Protein AF-G7HZ82-F1 (afdb_monomer)

Sequence (208 aa):
MHLGTSNEKFARPALSLSKLYIADYVLDEGNNEEKYEALRMISTSDDDVAEDLFAEYPDSIDEVADKYGLYATESGNYWGNSLTSTYDVVKFVAALKDEDSTHPILVAMSQPDEIAADGYEQDFGTAVMSNVIGTKWGWSNNRQVHSSVSFGENFIVAASVNGSARDLTRLVRNQVSGTKLKEATTWFLDSREAAETSSVPRETVIAE

Solvent-accessible surface area (backbone atoms only — not comparable to full-atom values): 11153 Å² total; per-residue (Å²): 140,87,87,78,61,99,64,29,67,48,63,38,75,26,19,56,47,39,51,59,32,41,27,55,37,30,62,72,74,45,54,76,65,52,32,51,50,34,40,48,29,52,17,30,57,32,62,67,60,47,49,55,52,36,71,77,39,69,57,23,39,40,55,42,17,59,76,68,66,23,89,36,36,39,61,45,103,42,67,60,65,9,33,22,15,48,45,37,56,38,52,49,58,48,50,46,45,72,75,34,82,75,32,66,67,57,51,22,21,46,55,50,41,67,49,25,70,88,69,47,75,64,72,52,26,47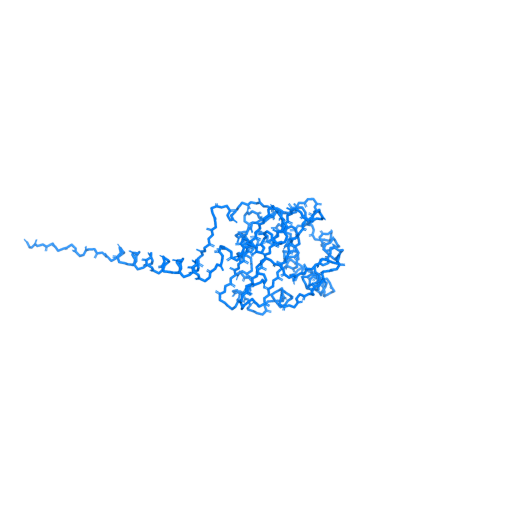,61,69,46,85,72,56,56,24,38,47,56,18,56,42,96,86,50,49,34,24,36,22,39,24,33,33,98,89,48,70,46,49,52,75,36,88,29,40,57,67,51,32,30,50,48,37,60,67,67,69,24,74,67,50,51,48,53,51,48,52,51,53,52,55,54,48,52,53,51,56,63,69,67,55,78,78,79,77,81,78,77,133

Organism: NCBI:txid1110505

Foldseek 3Di:
DDDDDPCQLPKDFCALVLLLQLQVQCCVPNDPVLNVLSLLCQQQVDPVNQQVSCVVVVCSFVVSCVVQVQPNFDGDPGSRRTIHGQVSSLSSVVVQCVVPVVRSNLVSQQRHDCAHPVRHGPCAAPNVDPQWRGKGKGADPVQQKIKMWTDGPPDIGIDIDRHHSVVNRVCCCVCVPPVNVVVVVVVVVVVVVVVVVVPPDDPPPPDD

Structure (mmCIF, N/CA/C/O backbone):
data_AF-G7HZ82-F1
#
_entry.id   AF-G7HZ82-F1
#
loop_
_atom_site.group_PDB
_atom_site.id
_atom_site.type_symbol
_atom_site.label_atom_id
_atom_site.label_alt_id
_atom_site.label_comp_id
_atom_site.label_asym_id
_atom_site.label_entity_id
_atom_site.label_seq_id
_atom_site.pdbx_PDB_ins_code
_atom_site.Cartn_x
_atom_site.Cartn_y
_atom_site.Cartn_z
_atom_site.occupancy
_atom_site.B_iso_or_equiv
_atom_site.auth_seq_id
_atom_site.auth_comp_id
_atom_site.auth_asym_id
_atom_site.auth_atom_id
_atom_site.pdbx_PDB_model_num
ATOM 1 N N . MET A 1 1 ? -16.056 -7.946 9.986 1.00 78.19 1 MET A N 1
ATOM 2 C CA . MET A 1 1 ? -16.514 -6.569 10.278 1.00 78.19 1 MET A CA 1
ATOM 3 C C . MET A 1 1 ? -15.674 -5.628 9.436 1.00 78.19 1 MET A C 1
ATOM 5 O O . MET A 1 1 ? -14.479 -5.860 9.341 1.00 78.19 1 MET A O 1
ATOM 9 N N . HIS A 1 2 ? -16.276 -4.609 8.833 1.00 87.25 2 HIS A N 1
ATOM 10 C CA . HIS A 1 2 ? -15.572 -3.559 8.093 1.00 87.25 2 HIS A CA 1
ATOM 11 C C . HIS A 1 2 ? -15.925 -2.216 8.736 1.00 87.25 2 HIS A C 1
ATOM 13 O O . HIS A 1 2 ? -17.089 -1.974 9.050 1.00 87.25 2 HIS A O 1
ATOM 19 N N . LEU A 1 3 ? -14.910 -1.392 8.993 1.00 87.25 3 LEU A N 1
ATOM 20 C CA . LEU A 1 3 ? -15.047 -0.042 9.524 1.00 87.25 3 LEU A CA 1
ATOM 21 C C . LEU A 1 3 ? -14.291 0.914 8.605 1.00 87.25 3 LEU A C 1
ATOM 23 O O . LEU A 1 3 ? -13.099 0.726 8.373 1.00 87.25 3 LEU A O 1
ATOM 27 N N . GLY A 1 4 ? -14.984 1.941 8.128 1.00 89.06 4 GLY A N 1
ATOM 28 C CA . GLY A 1 4 ? -14.467 2.881 7.147 1.00 89.06 4 GLY A CA 1
ATOM 29 C C . GLY A 1 4 ? -14.993 4.291 7.359 1.00 89.06 4 GLY A C 1
ATOM 30 O O . GLY A 1 4 ? -16.069 4.494 7.927 1.00 89.06 4 GLY A O 1
ATOM 31 N N . THR A 1 5 ? -14.237 5.284 6.900 1.00 90.25 5 THR A N 1
ATOM 32 C CA . THR A 1 5 ? -14.741 6.655 6.769 1.00 90.25 5 THR A CA 1
ATOM 33 C C . THR A 1 5 ? -15.591 6.782 5.505 1.00 90.25 5 THR A C 1
ATOM 35 O O . THR A 1 5 ? -15.465 5.997 4.571 1.00 90.25 5 THR A O 1
ATOM 38 N N . SER A 1 6 ? -16.426 7.820 5.418 1.00 91.19 6 SER A N 1
ATOM 39 C CA . SER A 1 6 ? -17.280 8.058 4.240 1.00 91.19 6 SER A CA 1
ATOM 40 C C . SER A 1 6 ? -16.512 8.219 2.921 1.00 91.19 6 SER A C 1
ATOM 42 O O . SER A 1 6 ? -17.084 8.047 1.850 1.00 91.19 6 SER A O 1
ATOM 44 N N . ASN A 1 7 ? -15.225 8.558 2.994 1.00 93.38 7 ASN A N 1
ATOM 45 C CA . ASN A 1 7 ? -14.338 8.773 1.855 1.00 93.38 7 ASN A CA 1
ATOM 46 C C . ASN A 1 7 ? -13.288 7.663 1.680 1.00 93.38 7 ASN A C 1
ATOM 48 O O . ASN A 1 7 ? -12.280 7.893 1.012 1.00 93.38 7 ASN A O 1
ATOM 52 N N . GLU A 1 8 ? -13.482 6.488 2.287 1.00 96.25 8 GLU A N 1
ATOM 53 C CA . GLU A 1 8 ? -12.520 5.378 2.222 1.00 96.25 8 GLU A CA 1
ATOM 54 C C . GLU A 1 8 ? -12.304 4.828 0.803 1.00 96.25 8 GLU A C 1
ATOM 56 O O . GLU A 1 8 ? -11.247 4.265 0.530 1.00 96.25 8 GLU A O 1
ATOM 61 N N . LYS A 1 9 ? -13.300 5.005 -0.079 1.00 98.06 9 LYS A N 1
ATOM 62 C CA . LYS A 1 9 ? -13.308 4.558 -1.483 1.00 98.06 9 LYS A CA 1
ATOM 63 C C . LYS A 1 9 ? -12.882 5.646 -2.468 1.00 98.06 9 LYS A C 1
ATOM 65 O O . LYS A 1 9 ? -12.963 5.448 -3.673 1.00 98.06 9 LYS A O 1
ATOM 70 N N . PHE A 1 10 ? -12.525 6.835 -1.986 1.00 97.88 10 PHE A N 1
ATOM 71 C CA . PHE A 1 10 ? -12.120 7.915 -2.882 1.00 97.88 10 PHE A CA 1
ATOM 72 C C . PHE A 1 10 ? -10.699 7.658 -3.369 1.00 97.88 10 PHE A C 1
ATOM 74 O O . PHE A 1 10 ? -9.814 7.420 -2.544 1.00 97.88 10 PHE A O 1
ATOM 81 N N . ALA A 1 11 ? -10.505 7.756 -4.684 1.00 97.69 11 ALA A N 1
ATOM 82 C CA . ALA A 1 11 ? -9.201 7.662 -5.322 1.00 97.69 11 ALA A CA 1
ATOM 83 C C . ALA A 1 11 ? -8.257 8.755 -4.800 1.00 97.69 11 ALA A C 1
ATOM 85 O O . ALA A 1 11 ? -8.639 9.919 -4.622 1.00 97.69 11 ALA A O 1
ATOM 86 N N . ARG A 1 12 ? -7.020 8.359 -4.516 1.00 96.25 12 ARG A N 1
ATOM 87 C CA . ARG A 1 12 ? -5.917 9.188 -4.021 1.00 96.25 12 ARG A CA 1
ATOM 88 C C . ARG A 1 12 ? -4.607 8.643 -4.588 1.00 96.25 12 ARG A C 1
ATOM 90 O O . ARG A 1 12 ? -4.581 7.475 -4.958 1.00 96.25 12 ARG A O 1
ATOM 97 N N . PRO A 1 13 ? -3.517 9.428 -4.600 1.00 96.75 13 PRO A N 1
ATOM 98 C CA . PRO A 1 13 ? -2.213 8.911 -5.003 1.00 96.75 13 PRO A CA 1
ATOM 99 C C . PRO A 1 13 ? -1.837 7.651 -4.212 1.00 96.75 13 PRO A C 1
ATOM 101 O O . PRO A 1 13 ? -1.841 7.676 -2.976 1.00 96.75 13 PRO A O 1
ATOM 104 N N . ALA A 1 14 ? -1.514 6.566 -4.917 1.00 97.44 14 ALA A N 1
ATOM 105 C CA . ALA A 1 14 ? -1.075 5.315 -4.307 1.00 97.44 14 ALA A CA 1
ATOM 106 C C . ALA A 1 14 ? 0.347 5.429 -3.746 1.00 97.44 14 ALA A C 1
ATOM 108 O O . ALA A 1 14 ? 0.634 4.862 -2.688 1.00 97.44 14 ALA A O 1
ATOM 109 N N . LEU A 1 15 ? 1.211 6.227 -4.390 1.00 96.75 15 LEU A N 1
ATOM 110 C CA . LEU A 1 15 ? 2.612 6.410 -3.989 1.00 96.75 15 LEU A CA 1
ATOM 111 C C . LEU A 1 15 ? 3.295 5.032 -3.887 1.00 96.75 15 LEU A C 1
ATOM 113 O O . LEU A 1 15 ? 2.951 4.119 -4.628 1.00 96.75 15 LEU A O 1
ATOM 117 N N . SER A 1 16 ? 4.200 4.821 -2.931 1.00 98.44 16 SER A N 1
ATOM 118 C CA . SER A 1 16 ? 4.842 3.513 -2.726 1.00 98.44 16 SER A CA 1
ATOM 119 C C . SER A 1 16 ? 3.907 2.376 -2.278 1.00 98.44 16 SER A C 1
ATOM 121 O O . SER A 1 16 ? 4.394 1.265 -2.080 1.00 98.44 16 SER A O 1
ATOM 123 N N . LEU A 1 17 ? 2.589 2.594 -2.138 1.00 98.75 17 LEU A N 1
ATOM 124 C CA . LEU A 1 17 ? 1.642 1.479 -2.013 1.00 98.75 17 LEU A CA 1
ATOM 125 C C . LEU A 1 17 ? 1.434 0.747 -3.344 1.00 98.75 17 LEU A C 1
ATOM 127 O O . LEU A 1 17 ? 1.163 -0.448 -3.312 1.00 98.75 17 LEU A O 1
ATOM 131 N N . SER A 1 18 ? 1.604 1.406 -4.498 1.00 98.75 18 SER A N 1
ATOM 132 C CA . SER A 1 18 ? 1.420 0.756 -5.807 1.00 98.75 18 SER A CA 1
ATOM 133 C C . SER A 1 18 ? 2.438 -0.346 -6.087 1.00 98.75 18 SER A C 1
ATOM 135 O O . SER A 1 18 ? 2.136 -1.288 -6.812 1.00 98.75 18 SER A O 1
ATOM 137 N N . LYS A 1 19 ? 3.599 -0.298 -5.422 1.00 98.88 19 LYS A N 1
ATOM 138 C CA . LYS A 1 19 ? 4.602 -1.372 -5.417 1.00 98.88 19 LYS A CA 1
ATOM 139 C C . LYS A 1 19 ? 4.012 -2.729 -5.017 1.00 98.88 19 LYS A C 1
ATOM 141 O O . LYS A 1 19 ? 4.485 -3.747 -5.501 1.00 98.88 19 LYS A O 1
ATOM 146 N N . LEU A 1 20 ? 2.976 -2.750 -4.170 1.00 98.94 20 LEU A N 1
ATOM 147 C CA . LEU A 1 20 ? 2.261 -3.981 -3.816 1.00 98.94 20 LEU A CA 1
ATOM 148 C C . LEU A 1 20 ? 1.561 -4.606 -5.028 1.00 98.94 20 LEU A C 1
ATOM 150 O O . LEU A 1 20 ? 1.597 -5.821 -5.184 1.00 98.94 20 LEU A O 1
ATOM 154 N N . TYR A 1 21 ? 0.958 -3.778 -5.882 1.00 98.88 21 TYR A N 1
ATOM 155 C CA . TYR A 1 21 ? 0.272 -4.233 -7.088 1.00 98.88 21 TYR A CA 1
ATOM 156 C C . TYR A 1 21 ? 1.278 -4.682 -8.149 1.00 98.88 21 TYR A C 1
ATOM 158 O O . TYR A 1 21 ? 1.147 -5.773 -8.686 1.00 98.88 21 TYR A O 1
ATOM 166 N N . ILE A 1 22 ? 2.348 -3.909 -8.362 1.00 98.94 22 ILE A N 1
ATOM 167 C CA . ILE A 1 22 ? 3.444 -4.309 -9.260 1.00 98.94 22 ILE A CA 1
ATOM 168 C C . ILE A 1 22 ? 4.015 -5.665 -8.827 1.00 98.94 22 ILE A C 1
ATOM 170 O O . ILE A 1 22 ? 4.191 -6.554 -9.654 1.00 98.94 22 ILE A O 1
ATOM 174 N N . ALA A 1 23 ? 4.265 -5.852 -7.527 1.00 98.94 23 ALA A N 1
ATOM 175 C CA . ALA A 1 23 ? 4.816 -7.102 -7.025 1.00 98.94 23 ALA A CA 1
ATOM 176 C C . ALA A 1 23 ? 3.877 -8.300 -7.228 1.00 98.94 23 ALA A C 1
ATOM 178 O O . ALA A 1 23 ? 4.367 -9.369 -7.571 1.00 98.94 23 ALA A O 1
ATOM 179 N N . ASP A 1 24 ? 2.562 -8.144 -7.048 1.00 98.88 24 ASP A N 1
ATOM 180 C CA . ASP A 1 24 ? 1.594 -9.228 -7.296 1.00 98.88 24 ASP A CA 1
ATOM 181 C C . ASP A 1 24 ? 1.621 -9.677 -8.754 1.00 98.88 24 ASP A C 1
ATOM 183 O O . ASP A 1 24 ? 1.781 -10.863 -9.025 1.00 98.88 24 ASP A O 1
ATOM 187 N N . TYR A 1 25 ? 1.591 -8.718 -9.680 1.00 98.88 25 TYR A N 1
ATOM 188 C CA . TYR A 1 25 ? 1.685 -9.007 -11.105 1.00 98.88 25 TYR A CA 1
ATOM 189 C C . TYR A 1 25 ? 2.995 -9.730 -11.458 1.00 98.88 25 TYR A C 1
ATOM 191 O O . TYR A 1 25 ? 2.994 -10.761 -12.127 1.00 98.88 25 TYR A O 1
ATOM 199 N N . VAL A 1 26 ? 4.132 -9.222 -10.973 1.00 98.88 26 VAL A N 1
ATOM 200 C CA . VAL A 1 26 ? 5.455 -9.803 -11.257 1.00 98.88 26 VAL A CA 1
ATOM 201 C C . VAL A 1 26 ? 5.607 -11.197 -10.639 1.00 98.88 26 VAL A C 1
ATOM 203 O O . VAL A 1 26 ? 6.290 -12.051 -11.206 1.00 98.88 26 VAL A O 1
ATOM 206 N N . LEU A 1 27 ? 4.962 -11.478 -9.503 1.00 98.81 27 LEU A N 1
ATOM 207 C CA . LEU A 1 27 ? 4.945 -12.825 -8.928 1.00 98.81 27 LEU A CA 1
ATOM 208 C C . LEU A 1 27 ? 4.243 -13.846 -9.825 1.00 98.81 27 LEU A C 1
ATOM 210 O O . LEU A 1 27 ? 4.660 -15.009 -9.818 1.00 98.81 27 LEU A O 1
ATOM 214 N N . ASP A 1 28 ? 3.264 -13.427 -10.619 1.00 98.19 28 ASP A N 1
ATOM 215 C CA . ASP A 1 28 ? 2.583 -14.287 -11.585 1.00 98.19 28 ASP A CA 1
ATOM 216 C C . ASP A 1 28 ? 3.385 -14.379 -12.895 1.00 98.19 28 ASP A C 1
ATOM 218 O O . ASP A 1 28 ? 3.777 -15.477 -13.308 1.00 98.19 28 ASP A O 1
ATOM 222 N N . GLU A 1 29 ? 3.743 -13.234 -13.479 1.00 98.50 29 GLU A N 1
ATOM 223 C CA . GLU A 1 29 ? 4.220 -13.134 -14.868 1.00 98.50 29 GLU A CA 1
ATOM 224 C C . GLU A 1 29 ? 5.746 -13.031 -15.022 1.00 98.50 29 GLU A C 1
ATOM 226 O O . GLU A 1 29 ? 6.301 -13.407 -16.056 1.00 98.50 29 GLU A O 1
ATOM 231 N N . GLY A 1 30 ? 6.441 -12.547 -13.992 1.00 98.31 30 GLY A N 1
ATOM 232 C CA . GLY A 1 30 ? 7.868 -12.244 -14.054 1.00 98.31 30 GLY A CA 1
ATOM 233 C C . GLY A 1 30 ? 8.780 -13.467 -14.100 1.00 98.31 30 GLY A C 1
ATOM 234 O O . GLY A 1 30 ? 8.396 -14.603 -13.802 1.00 98.31 30 GLY A O 1
ATOM 235 N N . ASN A 1 31 ? 10.050 -13.241 -14.420 1.00 98.56 31 ASN A N 1
ATOM 236 C CA . ASN A 1 31 ? 11.091 -14.254 -14.274 1.00 98.56 31 ASN A CA 1
ATOM 237 C C . ASN A 1 31 ? 11.589 -14.345 -12.810 1.00 98.56 31 ASN A C 1
ATOM 239 O O . ASN A 1 31 ? 11.235 -13.539 -11.955 1.00 98.56 31 ASN A O 1
ATOM 243 N N . ASN A 1 32 ? 12.413 -15.345 -12.478 1.00 98.38 32 ASN A N 1
ATOM 244 C CA . ASN A 1 32 ? 12.845 -15.563 -11.086 1.00 98.38 32 ASN A CA 1
ATOM 245 C C . ASN A 1 32 ? 13.634 -14.390 -10.472 1.00 98.38 32 ASN A C 1
ATOM 247 O O . ASN A 1 32 ? 13.576 -14.204 -9.258 1.00 98.38 32 ASN A O 1
ATOM 251 N N . GLU A 1 33 ? 14.392 -13.648 -11.279 1.00 98.50 33 GLU A N 1
ATOM 252 C CA . GLU A 1 33 ? 15.144 -12.473 -10.830 1.00 98.50 33 GLU A CA 1
ATOM 253 C C . GLU A 1 33 ? 14.183 -11.328 -10.508 1.00 98.50 33 GLU A C 1
ATOM 255 O O . GLU A 1 33 ? 14.179 -10.837 -9.382 1.00 98.50 33 GLU A O 1
ATOM 260 N N . GLU A 1 34 ? 13.264 -11.023 -11.422 1.00 98.81 34 GLU A N 1
ATOM 261 C CA . GLU A 1 34 ? 12.232 -9.995 -11.230 1.00 98.81 34 GLU A CA 1
ATOM 262 C C . GLU A 1 34 ? 11.335 -10.299 -10.026 1.00 98.81 34 GLU A C 1
ATOM 264 O O . GLU A 1 34 ? 11.026 -9.407 -9.243 1.00 98.81 34 GLU A O 1
ATOM 269 N N . LYS A 1 35 ? 10.963 -11.569 -9.806 1.00 98.88 35 LYS A N 1
ATOM 270 C CA . LYS A 1 35 ? 10.200 -11.977 -8.611 1.00 98.88 35 LYS A CA 1
ATOM 271 C C . LYS A 1 35 ? 10.959 -11.679 -7.323 1.00 98.88 35 LYS A C 1
ATOM 273 O O . LYS A 1 35 ? 10.367 -11.228 -6.343 1.00 98.88 35 LYS A O 1
ATOM 278 N N . TYR A 1 36 ? 12.267 -11.927 -7.305 1.00 98.56 36 TYR A N 1
ATOM 279 C CA . TYR A 1 36 ? 13.100 -11.594 -6.153 1.00 98.56 36 TYR A CA 1
ATOM 280 C C . TYR A 1 36 ? 13.193 -10.077 -5.950 1.00 98.56 36 TYR A C 1
ATOM 282 O O . TYR A 1 36 ? 13.074 -9.596 -4.822 1.00 98.56 36 TYR A O 1
ATOM 290 N N . GLU A 1 37 ? 13.362 -9.319 -7.030 1.00 98.75 37 GLU A N 1
ATOM 291 C CA . GLU A 1 37 ? 13.416 -7.859 -6.990 1.00 98.75 37 GLU A CA 1
ATOM 292 C C . GLU A 1 37 ? 12.097 -7.240 -6.534 1.00 98.75 37 GLU A C 1
ATOM 294 O O . GLU A 1 37 ? 12.109 -6.377 -5.658 1.00 98.75 37 GLU A O 1
ATOM 299 N N . ALA A 1 38 ? 10.966 -7.746 -7.022 1.00 98.81 38 ALA A N 1
ATOM 300 C CA . ALA A 1 38 ? 9.633 -7.333 -6.612 1.00 98.81 38 ALA A CA 1
ATOM 301 C C . ALA A 1 38 ? 9.416 -7.514 -5.105 1.00 98.81 38 ALA A C 1
ATOM 303 O O . ALA A 1 38 ? 8.919 -6.611 -4.432 1.00 98.81 38 ALA A O 1
ATOM 304 N N . LEU A 1 39 ? 9.837 -8.653 -4.544 1.00 98.75 39 LEU A N 1
ATOM 305 C CA . LEU A 1 39 ? 9.746 -8.897 -3.103 1.00 98.75 39 LEU A CA 1
ATOM 306 C C . LEU A 1 39 ? 10.703 -8.004 -2.306 1.00 98.75 39 LEU A C 1
ATOM 308 O O . LEU A 1 39 ? 10.295 -7.435 -1.293 1.00 98.75 39 LEU A O 1
ATOM 312 N N . ARG A 1 40 ? 11.945 -7.821 -2.774 1.00 98.56 40 ARG A N 1
ATOM 313 C CA . ARG A 1 40 ? 12.910 -6.900 -2.149 1.00 98.56 40 ARG A CA 1
ATOM 314 C C . ARG A 1 40 ? 12.364 -5.472 -2.121 1.00 98.56 40 ARG A C 1
ATOM 316 O O . ARG A 1 40 ? 12.427 -4.823 -1.081 1.00 98.56 40 ARG A O 1
ATOM 323 N N . MET A 1 41 ? 11.780 -5.019 -3.228 1.00 98.75 41 MET A N 1
ATOM 324 C CA . MET A 1 41 ? 11.180 -3.694 -3.393 1.00 98.75 41 MET A CA 1
ATOM 325 C C . MET A 1 41 ? 10.094 -3.406 -2.353 1.00 98.75 41 MET A C 1
ATOM 327 O O . MET A 1 41 ? 9.958 -2.263 -1.917 1.00 98.75 41 MET A O 1
ATOM 331 N N . ILE A 1 42 ? 9.321 -4.407 -1.921 1.00 98.75 42 ILE A N 1
ATOM 332 C CA . ILE A 1 42 ? 8.327 -4.211 -0.858 1.00 98.75 42 ILE A CA 1
ATOM 333 C C . ILE A 1 42 ? 9.003 -3.829 0.464 1.00 98.75 42 ILE A C 1
ATOM 335 O O . ILE A 1 42 ? 8.569 -2.863 1.097 1.00 98.75 42 ILE A O 1
ATOM 339 N N . SER A 1 43 ? 10.062 -4.546 0.850 1.00 97.94 43 SER A N 1
ATOM 340 C CA . SER A 1 43 ? 10.796 -4.332 2.104 1.00 97.94 43 SER A CA 1
ATOM 341 C C . SER A 1 43 ? 11.598 -3.030 2.107 1.00 97.94 43 SER A C 1
ATOM 343 O O . SER A 1 43 ? 11.512 -2.247 3.057 1.00 97.94 43 SER A O 1
ATOM 345 N N . THR A 1 44 ? 12.348 -2.776 1.034 1.00 98.44 44 THR A N 1
ATOM 346 C CA . THR A 1 44 ? 13.257 -1.622 0.914 1.00 98.44 44 THR A CA 1
ATOM 347 C C . THR A 1 44 ? 12.553 -0.359 0.417 1.00 98.44 44 THR A C 1
ATOM 349 O O . THR A 1 44 ? 13.115 0.733 0.469 1.00 98.44 44 THR A O 1
ATOM 352 N N . SER A 1 45 ? 11.318 -0.493 -0.081 1.00 98.38 45 SER A N 1
ATOM 353 C CA . SER A 1 45 ? 10.569 0.564 -0.761 1.00 98.38 45 SER A CA 1
ATOM 354 C C . SER A 1 45 ? 11.359 1.240 -1.892 1.00 98.38 45 SER A C 1
ATOM 356 O O . SER A 1 45 ? 11.252 2.450 -2.068 1.00 98.38 45 SER A O 1
ATOM 358 N N . ASP A 1 46 ? 12.123 0.455 -2.649 1.00 98.62 46 ASP A N 1
ATOM 359 C CA . ASP A 1 46 ? 13.035 0.921 -3.698 1.00 98.62 46 ASP A CA 1
ATOM 360 C C . ASP A 1 46 ? 12.292 1.457 -4.934 1.00 98.62 46 ASP A C 1
ATOM 362 O O . ASP A 1 46 ? 11.480 0.755 -5.539 1.00 98.62 46 ASP A O 1
ATOM 366 N N . ASP A 1 47 ? 12.537 2.723 -5.271 1.00 98.31 47 ASP A N 1
ATOM 367 C CA . ASP A 1 47 ? 11.900 3.419 -6.390 1.00 98.31 47 ASP A CA 1
ATOM 368 C C . ASP A 1 47 ? 12.520 3.055 -7.744 1.00 98.31 47 ASP A C 1
ATOM 370 O O . ASP A 1 47 ? 11.792 3.056 -8.736 1.00 98.31 47 ASP A O 1
ATOM 374 N N . ASP A 1 48 ? 13.812 2.710 -7.783 1.00 98.44 48 ASP A N 1
ATOM 375 C CA . ASP A 1 48 ? 14.504 2.336 -9.022 1.00 98.44 48 ASP A CA 1
ATOM 376 C C . ASP A 1 48 ? 13.998 0.966 -9.494 1.00 98.44 48 ASP A C 1
ATOM 378 O O . ASP A 1 48 ? 13.616 0.802 -10.649 1.00 98.44 48 ASP A O 1
ATOM 382 N N . VAL A 1 49 ? 13.854 0.010 -8.567 1.00 98.75 49 VAL A N 1
ATOM 383 C CA . VAL A 1 49 ? 13.253 -1.301 -8.878 1.00 98.75 49 VAL A CA 1
ATOM 384 C C . VAL A 1 49 ? 11.794 -1.158 -9.323 1.00 98.75 49 VAL A C 1
ATOM 386 O O . VAL A 1 49 ? 11.348 -1.858 -10.229 1.00 98.75 49 VAL A O 1
ATOM 389 N N . ALA A 1 50 ? 11.034 -0.251 -8.702 1.00 98.69 50 ALA A N 1
ATOM 390 C CA . ALA A 1 50 ? 9.656 0.005 -9.115 1.00 98.69 50 ALA A CA 1
ATOM 391 C C . ALA A 1 50 ? 9.575 0.609 -10.518 1.00 98.69 50 ALA A C 1
ATOM 393 O O . ALA A 1 50 ? 8.656 0.274 -11.260 1.00 98.69 50 ALA A O 1
ATOM 394 N N . GLU A 1 51 ? 10.516 1.488 -10.872 1.00 98.44 51 GLU A N 1
ATOM 395 C CA . GLU A 1 51 ? 10.605 2.061 -12.213 1.00 98.44 51 GLU A CA 1
ATOM 396 C C . GLU A 1 51 ? 10.904 0.985 -13.254 1.00 98.44 51 GLU A C 1
ATOM 398 O O . GLU A 1 51 ? 10.167 0.878 -14.232 1.00 98.44 51 GLU A O 1
ATOM 403 N N . ASP A 1 52 ? 11.913 0.148 -13.013 1.00 98.62 52 ASP A N 1
ATOM 404 C CA . ASP A 1 52 ? 12.312 -0.906 -13.948 1.00 98.62 52 ASP A CA 1
ATOM 405 C C . ASP A 1 52 ? 11.188 -1.939 -14.151 1.00 98.62 52 ASP A C 1
ATOM 407 O O . ASP A 1 52 ? 10.818 -2.244 -15.287 1.00 98.62 52 ASP A O 1
ATOM 411 N N . LEU A 1 53 ? 10.574 -2.422 -13.062 1.00 98.81 53 LEU A N 1
ATOM 412 C CA . LEU A 1 53 ? 9.477 -3.394 -13.142 1.00 98.81 53 LEU A CA 1
ATOM 413 C C . LEU A 1 53 ? 8.216 -2.802 -13.780 1.00 98.81 53 LEU A C 1
ATOM 415 O O . LEU A 1 53 ? 7.530 -3.493 -14.528 1.00 98.81 53 LEU A O 1
ATOM 419 N N . PHE A 1 54 ? 7.888 -1.538 -13.506 1.00 98.62 54 PHE A N 1
ATOM 420 C CA . PHE A 1 54 ? 6.733 -0.896 -14.133 1.00 98.62 54 PHE A CA 1
ATOM 421 C C . PHE A 1 54 ? 6.979 -0.590 -15.615 1.00 98.62 54 PHE A C 1
ATOM 423 O O . PHE A 1 54 ? 6.049 -0.662 -16.412 1.00 98.62 54 PHE A O 1
ATOM 430 N N . ALA A 1 55 ? 8.215 -0.269 -16.007 1.00 98.38 55 ALA A N 1
ATOM 431 C CA . ALA A 1 55 ? 8.568 -0.067 -17.408 1.00 98.38 55 ALA A CA 1
ATOM 432 C C . ALA A 1 55 ? 8.455 -1.364 -18.226 1.00 98.38 55 ALA A C 1
ATOM 434 O O . ALA A 1 55 ? 7.991 -1.318 -19.366 1.00 98.38 55 ALA A O 1
ATOM 435 N N . GLU A 1 56 ? 8.843 -2.503 -17.644 1.00 98.62 56 GLU A N 1
ATOM 436 C CA . GLU A 1 56 ? 8.665 -3.826 -18.260 1.00 98.62 56 GLU A CA 1
ATOM 437 C C . GLU A 1 56 ? 7.187 -4.255 -18.271 1.00 98.62 56 GLU A C 1
ATOM 439 O O . GLU A 1 56 ? 6.693 -4.782 -19.268 1.00 98.62 56 GLU A O 1
ATOM 444 N N . TYR A 1 57 ? 6.456 -3.968 -17.188 1.00 98.50 57 TYR A N 1
ATOM 445 C CA . TYR A 1 57 ? 5.060 -4.364 -16.991 1.00 98.50 57 TYR A CA 1
ATOM 446 C C . TYR A 1 57 ? 4.139 -3.147 -16.765 1.00 98.50 57 TYR A C 1
ATOM 448 O O . TYR A 1 57 ? 3.635 -2.947 -15.652 1.00 98.50 57 TYR A O 1
ATOM 456 N N . PRO A 1 58 ? 3.870 -2.332 -17.804 1.00 97.81 58 PRO A N 1
ATOM 457 C CA . PRO A 1 58 ? 3.126 -1.076 -17.659 1.00 97.81 58 PRO A CA 1
ATOM 458 C C . PRO A 1 58 ? 1.663 -1.271 -17.236 1.00 97.81 58 PRO A C 1
ATOM 460 O O . PRO A 1 58 ? 1.112 -0.428 -16.531 1.00 97.81 58 PRO A O 1
ATOM 463 N N . ASP A 1 59 ? 1.059 -2.404 -17.600 1.00 97.94 59 ASP A N 1
ATOM 464 C CA . ASP A 1 59 ? -0.333 -2.734 -17.269 1.00 97.94 59 ASP A CA 1
ATOM 465 C C . ASP A 1 59 ? -0.471 -3.410 -15.887 1.00 97.94 59 ASP A C 1
ATOM 467 O O . ASP A 1 59 ? -1.579 -3.698 -15.441 1.00 97.94 59 ASP A O 1
ATOM 471 N N . SER A 1 60 ? 0.640 -3.634 -15.167 1.00 98.69 60 SER A N 1
ATOM 472 C CA . SER A 1 60 ? 0.674 -4.412 -13.914 1.00 98.69 60 SER A CA 1
ATOM 473 C C . SER A 1 60 ? -0.31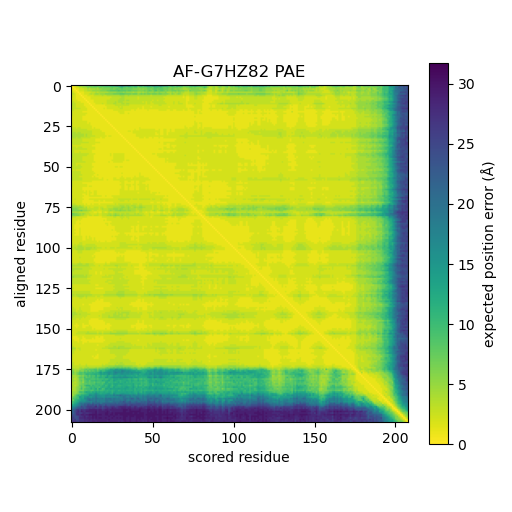0 -3.931 -12.844 1.00 98.69 60 SER A C 1
ATOM 475 O O . SER A 1 60 ? -0.935 -4.741 -12.160 1.00 98.69 60 SER A O 1
ATOM 477 N N . ILE A 1 61 ? -0.470 -2.615 -12.691 1.00 98.88 61 ILE A N 1
ATOM 478 C CA . ILE A 1 61 ? -1.388 -2.035 -11.700 1.00 98.88 61 ILE A CA 1
ATOM 479 C C . ILE A 1 61 ? -2.849 -2.250 -12.112 1.00 98.88 61 ILE A C 1
ATOM 481 O O . ILE A 1 61 ? -3.667 -2.572 -11.251 1.00 98.88 61 ILE A O 1
ATOM 485 N N . ASP A 1 62 ? -3.172 -2.085 -13.396 1.00 98.81 62 ASP A N 1
ATOM 486 C CA . ASP A 1 62 ? -4.542 -2.214 -13.904 1.00 98.81 62 ASP A CA 1
ATOM 487 C C . ASP A 1 62 ? -4.990 -3.681 -13.922 1.00 98.81 62 ASP A C 1
ATOM 489 O O . ASP A 1 62 ? -6.078 -3.995 -13.445 1.00 98.81 62 ASP A O 1
ATOM 493 N N . GLU A 1 63 ? -4.120 -4.598 -14.350 1.00 98.81 63 GLU A N 1
ATOM 494 C CA . GLU A 1 63 ? -4.383 -6.045 -14.337 1.00 98.81 63 GLU A CA 1
ATOM 495 C C . GLU A 1 63 ? -4.622 -6.562 -12.908 1.00 98.81 63 GLU A C 1
ATOM 497 O O . GLU A 1 63 ? -5.551 -7.332 -12.652 1.00 98.81 63 GLU A O 1
ATOM 502 N N . VAL A 1 64 ? -3.849 -6.081 -11.928 1.00 98.88 64 VAL A N 1
ATOM 503 C CA . VAL A 1 64 ? -4.078 -6.408 -10.510 1.00 98.88 64 VAL A CA 1
ATOM 504 C C . VAL A 1 64 ? -5.346 -5.742 -9.979 1.00 98.88 64 VAL A C 1
ATOM 506 O O . VAL A 1 64 ? -6.094 -6.355 -9.208 1.00 98.88 64 VAL A O 1
ATOM 509 N N . ALA A 1 65 ? -5.635 -4.506 -10.389 1.00 98.88 65 ALA A N 1
ATOM 510 C CA . ALA A 1 65 ? -6.884 -3.853 -10.026 1.00 98.88 65 ALA A CA 1
ATOM 511 C C . ALA A 1 65 ? -8.096 -4.650 -10.529 1.00 98.88 65 ALA A C 1
ATOM 513 O O . ALA A 1 65 ? -9.034 -4.868 -9.758 1.00 98.88 65 ALA A O 1
ATOM 514 N N . ASP A 1 66 ? -8.050 -5.169 -11.753 1.00 98.81 66 ASP A N 1
ATOM 515 C CA . ASP A 1 66 ? -9.092 -6.022 -12.318 1.00 98.81 66 ASP A CA 1
ATOM 516 C C . ASP A 1 66 ? -9.166 -7.385 -11.613 1.00 98.81 66 ASP A C 1
ATOM 518 O O . ASP A 1 66 ? -10.255 -7.788 -11.183 1.00 98.81 66 ASP A O 1
ATOM 522 N N . LYS A 1 67 ? -8.021 -8.050 -11.385 1.00 98.69 67 LYS A N 1
ATOM 523 C CA . LYS A 1 67 ? -7.909 -9.338 -10.667 1.00 98.69 67 LYS A CA 1
ATOM 524 C C . LYS A 1 67 ? -8.624 -9.310 -9.315 1.00 98.69 67 LYS A C 1
ATOM 526 O O . LYS A 1 67 ? -9.362 -10.241 -8.985 1.00 98.69 67 LYS A O 1
ATOM 531 N N . TYR A 1 68 ? -8.460 -8.233 -8.544 1.0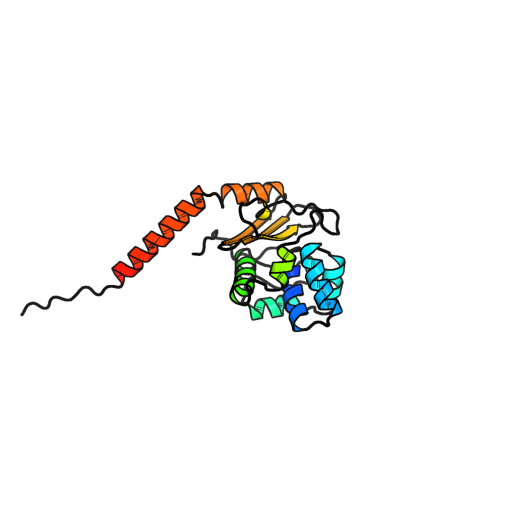0 98.69 68 TYR A N 1
ATOM 532 C CA . TYR A 1 68 ? -9.053 -8.102 -7.206 1.00 98.69 68 TYR A CA 1
ATOM 533 C C . TYR A 1 68 ? -10.289 -7.185 -7.150 1.00 98.69 68 TYR A C 1
ATOM 535 O O . TYR A 1 68 ? -10.881 -6.999 -6.078 1.00 98.69 68 TYR A O 1
ATOM 543 N N . GLY A 1 69 ? -10.731 -6.616 -8.275 1.00 98.62 69 GLY A N 1
ATOM 544 C CA . GLY A 1 69 ? -11.846 -5.665 -8.357 1.00 98.62 69 GLY A CA 1
ATOM 545 C C . GLY A 1 69 ? -11.635 -4.412 -7.496 1.00 98.62 69 GLY A C 1
ATOM 546 O O . GLY A 1 69 ? -12.461 -4.118 -6.622 1.00 98.62 69 GLY A O 1
ATOM 547 N N . LEU A 1 70 ? -10.507 -3.730 -7.679 1.00 98.75 70 LEU A N 1
ATOM 548 C CA . LEU A 1 70 ? -10.062 -2.544 -6.944 1.00 98.75 70 LEU A CA 1
ATOM 549 C C . LEU A 1 70 ? -10.480 -1.264 -7.687 1.00 98.75 70 LEU A C 1
ATOM 551 O O . LEU A 1 70 ? -9.697 -0.656 -8.402 1.00 98.75 70 LEU A O 1
ATOM 555 N N . TYR A 1 71 ? -11.736 -0.850 -7.540 1.00 98.31 71 TYR A N 1
ATOM 556 C CA . TYR A 1 71 ? -12.361 0.125 -8.449 1.00 98.31 71 TYR A CA 1
ATOM 557 C C . TYR A 1 71 ? -11.840 1.569 -8.391 1.00 98.31 71 TYR A C 1
ATOM 559 O O . TYR A 1 71 ? -12.237 2.375 -9.229 1.00 98.31 71 TYR A O 1
ATOM 567 N N . ALA A 1 72 ? -11.041 1.940 -7.392 1.00 98.50 72 ALA A N 1
ATOM 568 C CA . ALA A 1 72 ? -10.364 3.235 -7.351 1.00 98.50 72 ALA A CA 1
ATOM 569 C C . ALA A 1 72 ? -8.838 3.097 -7.482 1.00 98.50 72 ALA A C 1
ATOM 571 O O . ALA A 1 72 ? -8.123 4.075 -7.245 1.00 98.50 72 ALA A O 1
ATOM 572 N N . THR A 1 73 ? -8.356 1.902 -7.837 1.00 98.81 73 THR A N 1
ATOM 573 C CA . THR A 1 73 ? -6.973 1.648 -8.235 1.00 98.81 73 THR A CA 1
ATOM 574 C C . THR A 1 73 ? -6.882 1.672 -9.752 1.00 98.81 73 THR A C 1
ATOM 576 O O . THR A 1 73 ? -7.587 0.931 -10.424 1.00 98.81 73 THR A O 1
ATOM 579 N N . GLU A 1 74 ? -6.015 2.531 -10.269 1.00 98.25 74 GLU A N 1
ATOM 580 C CA . GLU A 1 74 ? -5.701 2.619 -11.694 1.00 98.25 74 GLU A CA 1
ATOM 581 C C . GLU A 1 74 ? -4.242 3.045 -11.850 1.00 98.25 74 GLU A C 1
ATOM 583 O O . GLU A 1 74 ? -3.697 3.792 -11.019 1.00 98.25 74 GLU A O 1
ATOM 588 N N . SER A 1 75 ? -3.602 2.550 -12.903 1.00 97.19 75 SER A N 1
ATOM 589 C CA . SER A 1 75 ? -2.280 2.989 -13.314 1.00 97.19 75 SER A CA 1
ATOM 590 C C . SER A 1 75 ? -2.304 4.476 -13.681 1.00 97.19 75 SER A C 1
ATOM 592 O O . SER A 1 75 ? -3.340 5.103 -13.916 1.00 97.19 75 SER A O 1
ATOM 594 N N . GLY A 1 76 ? -1.127 5.083 -13.703 1.00 93.31 76 GLY A N 1
ATOM 595 C CA . GLY A 1 76 ? -0.960 6.378 -14.340 1.00 93.31 76 GLY A CA 1
ATOM 596 C C . GLY A 1 76 ? 0.264 6.347 -15.236 1.00 93.31 76 GLY A C 1
ATOM 597 O O . GLY A 1 76 ? 0.868 5.300 -15.443 1.00 93.31 76 GLY A O 1
ATOM 598 N N . ASN A 1 77 ? 0.679 7.505 -15.751 1.00 91.06 77 ASN A N 1
ATOM 599 C CA . ASN A 1 77 ? 1.837 7.577 -16.657 1.00 91.06 77 ASN A CA 1
ATOM 600 C C . ASN A 1 77 ? 3.161 7.094 -16.021 1.00 91.06 77 ASN A C 1
ATOM 602 O O . ASN A 1 77 ? 4.164 6.998 -16.717 1.00 91.06 77 ASN A O 1
ATOM 606 N N . TYR A 1 78 ? 3.189 6.906 -14.699 1.00 91.00 78 TYR A N 1
ATOM 607 C CA . TYR A 1 78 ? 4.326 6.438 -13.910 1.00 91.00 78 TYR A CA 1
ATOM 608 C C . TYR A 1 78 ? 3.795 5.778 -12.631 1.00 91.00 78 TYR A C 1
ATOM 610 O O . TYR A 1 78 ? 2.844 6.287 -12.035 1.00 91.00 78 TYR A O 1
ATOM 618 N N . TRP A 1 79 ? 4.420 4.706 -12.139 1.00 95.62 79 TRP A N 1
ATOM 619 C CA . TRP A 1 79 ? 3.892 3.947 -10.997 1.00 95.62 79 TRP A CA 1
ATOM 620 C C . TRP A 1 79 ? 3.570 4.804 -9.763 1.00 95.62 79 TRP A C 1
ATOM 622 O O . TRP A 1 79 ? 2.604 4.523 -9.049 1.00 95.62 79 TRP A O 1
ATOM 632 N N . GLY A 1 80 ? 4.340 5.864 -9.494 1.00 90.00 80 GLY A N 1
ATOM 633 C CA . GLY A 1 80 ? 4.154 6.719 -8.317 1.00 90.00 80 GLY A CA 1
ATOM 634 C C . GLY A 1 80 ? 3.030 7.750 -8.448 1.00 90.00 80 GLY A C 1
ATOM 635 O O . GLY A 1 80 ? 2.647 8.354 -7.444 1.00 90.00 80 GLY A O 1
ATOM 636 N N . ASN A 1 81 ? 2.481 7.951 -9.654 1.00 92.12 81 ASN A N 1
ATOM 637 C CA . ASN A 1 81 ? 1.298 8.789 -9.886 1.00 92.12 81 ASN A CA 1
ATOM 638 C C . ASN A 1 81 ? -0.006 7.987 -10.045 1.00 92.12 81 ASN A C 1
ATOM 640 O O . ASN A 1 81 ? -1.059 8.607 -10.198 1.00 92.12 81 ASN A O 1
ATOM 644 N N . SER A 1 82 ? 0.066 6.654 -9.958 1.00 97.88 82 SER A N 1
ATOM 645 C CA . SER A 1 82 ? -1.106 5.776 -9.892 1.00 97.88 82 SER A CA 1
ATOM 646 C C . SER A 1 82 ? -2.033 6.150 -8.736 1.00 97.88 82 SER A C 1
ATOM 648 O O . SER A 1 82 ? -1.638 6.800 -7.753 1.00 97.88 82 SER A O 1
ATOM 650 N N . LEU A 1 83 ? -3.288 5.730 -8.851 1.00 98.56 83 LEU A N 1
ATOM 651 C CA . LEU A 1 83 ? -4.307 5.955 -7.838 1.00 98.56 83 LEU A CA 1
ATOM 652 C C . LEU A 1 83 ? -4.626 4.668 -7.084 1.00 98.56 83 LEU A C 1
ATOM 654 O O . LEU A 1 83 ? -4.390 3.562 -7.553 1.00 98.56 83 LEU A O 1
ATOM 658 N N . THR A 1 84 ? -5.144 4.827 -5.872 1.00 98.75 84 THR A N 1
ATOM 659 C CA . THR A 1 84 ? -5.799 3.772 -5.099 1.00 98.75 84 THR A CA 1
ATOM 660 C C . THR A 1 84 ? -6.718 4.400 -4.052 1.00 98.75 84 THR A C 1
ATOM 662 O O . THR A 1 84 ? -6.752 5.622 -3.870 1.00 98.75 84 THR A O 1
ATOM 665 N N . SER A 1 85 ? -7.442 3.578 -3.302 1.00 98.69 85 SER A N 1
ATOM 666 C CA . SER A 1 85 ? -8.183 4.009 -2.121 1.00 98.69 85 SER A CA 1
ATOM 667 C C . SER A 1 85 ? -7.747 3.225 -0.882 1.00 98.69 85 SER A C 1
ATOM 669 O O . SER A 1 85 ? -7.166 2.144 -0.975 1.00 98.69 85 SER A O 1
ATOM 671 N N . THR A 1 86 ? -8.029 3.751 0.316 1.00 98.38 86 THR A N 1
ATOM 672 C CA . THR A 1 86 ? -7.771 2.990 1.553 1.00 98.38 86 THR A CA 1
ATOM 673 C C . THR A 1 86 ? -8.607 1.713 1.605 1.00 98.38 86 THR A C 1
ATOM 675 O O . THR A 1 86 ? -8.174 0.731 2.195 1.00 98.38 86 THR A O 1
ATOM 678 N N . TYR A 1 87 ? -9.787 1.716 0.979 1.00 98.62 87 TYR A N 1
ATOM 679 C CA . TYR A 1 87 ? -10.623 0.530 0.849 1.00 98.62 87 TYR A CA 1
ATOM 680 C C . TYR A 1 87 ? -9.981 -0.518 -0.065 1.00 98.62 87 TYR A C 1
ATOM 682 O O . TYR A 1 87 ? -9.894 -1.682 0.318 1.00 98.62 87 TYR A O 1
ATOM 690 N N . ASP A 1 88 ? -9.496 -0.107 -1.236 1.00 98.88 88 ASP A N 1
ATOM 691 C CA . ASP A 1 88 ? -8.928 -1.032 -2.217 1.00 98.88 88 ASP A CA 1
ATOM 692 C C . ASP A 1 88 ? -7.646 -1.686 -1.716 1.00 98.88 88 ASP A C 1
ATOM 694 O O . ASP A 1 88 ? -7.518 -2.902 -1.797 1.00 98.88 88 ASP A O 1
ATOM 698 N N . VAL A 1 89 ? -6.735 -0.926 -1.102 1.00 98.81 89 VAL A N 1
ATOM 699 C CA . VAL A 1 89 ? -5.504 -1.525 -0.567 1.00 98.81 89 VAL A CA 1
ATOM 700 C C . VAL A 1 89 ? -5.785 -2.477 0.606 1.00 98.81 89 VAL A C 1
ATOM 702 O O . VAL A 1 89 ? -5.121 -3.502 0.743 1.00 98.81 89 VAL A O 1
ATOM 705 N N . VAL A 1 90 ? -6.804 -2.203 1.436 1.00 98.75 90 VAL A N 1
ATOM 706 C CA . VAL A 1 90 ? -7.255 -3.149 2.478 1.00 98.75 90 VAL A CA 1
ATOM 707 C C . VAL A 1 90 ? -7.851 -4.401 1.844 1.00 98.75 90 VAL A C 1
ATOM 709 O O . VAL A 1 90 ? -7.549 -5.504 2.294 1.00 98.75 90 VAL A O 1
ATOM 712 N N . LYS A 1 91 ? -8.679 -4.244 0.805 1.00 98.75 91 LYS A N 1
ATOM 713 C CA . LYS A 1 91 ? -9.286 -5.355 0.067 1.00 98.75 91 LYS A CA 1
ATOM 714 C C . LYS A 1 91 ? -8.222 -6.239 -0.585 1.00 98.75 91 LYS A C 1
ATOM 716 O O . LYS A 1 91 ? -8.319 -7.455 -0.481 1.00 98.75 91 LYS A O 1
ATOM 721 N N . PHE A 1 92 ? -7.203 -5.634 -1.189 1.00 98.88 92 PHE A N 1
ATOM 722 C CA . PHE A 1 92 ? -6.063 -6.330 -1.775 1.00 98.88 92 PHE A CA 1
ATOM 723 C C . PHE A 1 92 ? -5.302 -7.150 -0.724 1.00 98.88 92 PHE A C 1
ATOM 725 O O . PHE A 1 92 ? -5.198 -8.364 -0.851 1.00 98.88 92 PHE A O 1
ATOM 732 N N . VAL A 1 93 ? -4.863 -6.526 0.377 1.00 98.88 93 VAL A N 1
ATOM 733 C CA . VAL A 1 93 ? -4.145 -7.239 1.454 1.00 98.88 93 VAL A CA 1
ATOM 734 C C . VAL A 1 93 ? -5.015 -8.336 2.087 1.00 98.88 93 VAL A C 1
ATOM 736 O O . VAL A 1 93 ? -4.496 -9.377 2.487 1.00 98.88 93 VAL A O 1
ATOM 739 N N . ALA A 1 94 ? -6.335 -8.133 2.166 1.00 98.56 94 ALA A N 1
ATOM 740 C CA . ALA A 1 94 ? -7.266 -9.150 2.650 1.00 98.56 94 ALA A CA 1
ATOM 741 C C . ALA A 1 94 ? -7.331 -10.352 1.708 1.00 98.56 94 ALA A C 1
ATOM 743 O O . ALA A 1 94 ? -7.245 -11.479 2.181 1.00 98.56 94 ALA A O 1
ATOM 744 N N . ALA A 1 95 ? -7.412 -10.109 0.398 1.00 98.69 95 ALA A N 1
ATOM 745 C CA . ALA A 1 95 ? -7.415 -11.166 -0.603 1.00 98.69 95 ALA A CA 1
ATOM 746 C C . ALA A 1 95 ? -6.132 -12.008 -0.541 1.00 98.69 95 ALA A C 1
ATOM 748 O O . ALA A 1 95 ? -6.232 -13.228 -0.459 1.00 98.69 95 ALA A O 1
ATOM 749 N N . LEU A 1 96 ? -4.956 -11.370 -0.449 1.00 98.75 96 LEU A N 1
ATOM 750 C CA . LEU A 1 96 ? -3.684 -12.088 -0.290 1.00 98.75 96 LEU A CA 1
ATOM 751 C C . LEU A 1 96 ? -3.678 -12.982 0.955 1.00 98.75 96 LEU A C 1
ATOM 753 O O . LEU A 1 96 ? -3.255 -14.131 0.901 1.00 98.75 96 LEU A O 1
ATOM 757 N N . LYS A 1 97 ? -4.154 -12.457 2.091 1.00 98.12 97 LYS A N 1
ATOM 758 C CA . LYS A 1 97 ? -4.173 -13.189 3.364 1.00 98.12 97 LYS A CA 1
ATOM 759 C C . LYS A 1 97 ? -5.174 -14.349 3.359 1.00 98.12 97 LYS A C 1
ATOM 761 O O . LYS A 1 97 ? -4.929 -15.350 4.034 1.00 98.12 97 LYS A O 1
ATOM 766 N N . ASP A 1 98 ? -6.300 -14.185 2.670 1.00 97.50 98 ASP A N 1
ATOM 767 C CA . ASP A 1 98 ? -7.332 -15.216 2.530 1.00 97.50 98 ASP A CA 1
ATOM 768 C C . ASP A 1 98 ? -6.892 -16.330 1.565 1.00 97.50 98 ASP A C 1
ATOM 770 O O . ASP A 1 98 ? -7.247 -17.489 1.781 1.00 97.50 98 ASP A O 1
ATOM 774 N N . GLU A 1 99 ? -6.105 -15.994 0.539 1.00 97.12 99 GLU A N 1
ATOM 775 C CA . GLU A 1 99 ? -5.477 -16.958 -0.369 1.00 97.12 99 GLU A CA 1
ATOM 776 C C . GLU A 1 99 ? -4.371 -17.760 0.329 1.00 97.12 99 GLU A C 1
ATOM 778 O O . GLU A 1 99 ? -4.434 -18.989 0.393 1.00 97.12 99 GLU A O 1
ATOM 783 N N . ASP A 1 100 ? -3.380 -17.065 0.889 1.00 97.69 100 ASP A N 1
ATOM 784 C CA . ASP A 1 100 ? -2.306 -17.661 1.670 1.00 97.69 100 ASP A CA 1
ATOM 785 C C . ASP A 1 100 ? -1.847 -16.704 2.778 1.00 97.69 100 ASP A C 1
ATOM 787 O O . ASP A 1 100 ? -1.272 -15.641 2.545 1.00 97.69 100 ASP A O 1
ATOM 791 N N . SER A 1 101 ? -2.004 -17.120 4.034 1.00 95.31 101 SER A N 1
ATOM 792 C CA . SER A 1 101 ? -1.484 -16.364 5.180 1.00 95.31 101 SER A CA 1
ATOM 793 C C . SER A 1 101 ? 0.041 -16.154 5.151 1.00 95.31 101 SER A C 1
ATOM 795 O O . SER A 1 101 ? 0.538 -15.270 5.850 1.00 95.31 101 SER A O 1
ATOM 797 N N . THR A 1 102 ? 0.771 -16.944 4.355 1.00 97.06 102 THR A N 1
ATOM 798 C CA . THR A 1 102 ? 2.210 -16.814 4.088 1.00 97.06 102 THR A CA 1
ATOM 799 C C . THR A 1 102 ? 2.531 -16.289 2.688 1.00 97.06 102 THR A C 1
ATOM 801 O O . THR A 1 102 ? 3.663 -16.450 2.230 1.00 97.06 102 THR A O 1
ATOM 804 N N . HIS A 1 103 ? 1.574 -15.621 2.031 1.00 98.56 103 HIS A N 1
ATOM 805 C CA . HIS A 1 103 ? 1.769 -15.050 0.701 1.00 98.56 103 HIS A CA 1
ATOM 806 C C . HIS A 1 103 ? 3.075 -14.227 0.642 1.00 98.56 103 HIS A C 1
ATOM 808 O O . HIS A 1 103 ? 3.308 -13.404 1.538 1.00 98.56 103 HIS A O 1
ATOM 814 N N . PRO A 1 104 ? 3.935 -14.388 -0.386 1.00 98.62 104 PRO A N 1
ATOM 815 C CA . PRO A 1 104 ? 5.267 -13.776 -0.419 1.00 98.62 104 PRO A CA 1
ATOM 816 C C . PRO A 1 104 ? 5.289 -12.257 -0.182 1.00 98.62 104 PRO A C 1
ATOM 818 O O . PRO A 1 104 ? 6.158 -11.755 0.529 1.00 98.62 104 PRO A O 1
ATOM 821 N N . ILE A 1 105 ? 4.293 -11.524 -0.692 1.00 98.88 105 ILE A N 1
ATOM 822 C CA . ILE A 1 105 ? 4.144 -10.078 -0.437 1.00 98.88 105 ILE A CA 1
ATOM 823 C C . ILE A 1 105 ? 3.913 -9.785 1.051 1.00 98.88 105 ILE A C 1
ATOM 825 O O . ILE A 1 105 ? 4.504 -8.851 1.588 1.00 98.88 105 ILE A O 1
ATOM 829 N N . LEU A 1 106 ? 3.091 -10.583 1.743 1.00 98.88 106 LEU A N 1
ATOM 830 C CA . LEU A 1 106 ? 2.844 -10.417 3.179 1.00 98.88 106 LEU A CA 1
ATOM 831 C C . LEU A 1 106 ? 4.114 -10.701 3.986 1.00 98.88 106 LEU A C 1
ATOM 833 O O . LEU A 1 106 ? 4.410 -9.985 4.943 1.00 98.88 106 LEU A O 1
ATOM 837 N N . VAL A 1 107 ? 4.896 -11.702 3.570 1.00 98.62 107 VAL A N 1
ATOM 838 C CA . VAL A 1 107 ? 6.205 -11.994 4.169 1.00 98.62 107 VAL A CA 1
ATOM 839 C C . VAL A 1 107 ? 7.153 -10.806 3.993 1.00 98.62 107 VAL A C 1
ATOM 841 O O . VAL A 1 107 ? 7.734 -10.359 4.981 1.00 98.62 107 VAL A O 1
ATOM 844 N N . ALA A 1 108 ? 7.254 -10.231 2.792 1.00 98.69 108 ALA A N 1
ATOM 845 C CA . ALA A 1 108 ? 8.089 -9.053 2.547 1.00 98.69 108 ALA A CA 1
ATOM 846 C C . ALA A 1 108 ? 7.629 -7.832 3.370 1.00 98.69 108 ALA A C 1
ATOM 848 O O . ALA A 1 108 ? 8.433 -7.194 4.048 1.00 98.69 108 ALA A O 1
ATOM 849 N N . MET A 1 109 ? 6.318 -7.570 3.431 1.00 98.75 109 MET A N 1
ATOM 850 C CA . MET A 1 109 ? 5.737 -6.528 4.291 1.00 98.75 109 MET A CA 1
ATOM 851 C C . MET A 1 109 ? 6.031 -6.736 5.785 1.00 98.75 109 MET A C 1
ATOM 853 O O . MET A 1 109 ? 6.000 -5.768 6.544 1.00 98.75 109 MET A O 1
ATOM 857 N N . SER A 1 110 ? 6.259 -7.977 6.229 1.00 98.62 110 SER A N 1
ATOM 858 C CA . SER A 1 110 ? 6.582 -8.299 7.627 1.00 98.62 110 SER A CA 1
ATOM 859 C C . SER A 1 110 ? 8.044 -8.055 7.994 1.00 98.62 110 SER A C 1
ATOM 861 O O . SER A 1 110 ? 8.392 -8.097 9.173 1.00 98.62 110 SER A O 1
ATOM 863 N N . GLN A 1 111 ? 8.900 -7.801 7.003 1.00 97.69 111 GLN A N 1
ATOM 864 C CA . GLN A 1 111 ? 10.326 -7.529 7.168 1.00 97.69 111 GLN A CA 1
ATOM 865 C C . GLN A 1 111 ? 10.709 -6.247 6.406 1.00 97.69 111 GLN A C 1
ATOM 867 O O . GLN A 1 111 ? 11.481 -6.319 5.449 1.00 97.69 111 GLN A O 1
ATOM 872 N N . PRO A 1 112 ? 10.135 -5.081 6.756 1.00 97.12 112 PRO A N 1
ATOM 873 C CA . PRO A 1 112 ? 10.535 -3.829 6.136 1.00 97.12 112 PRO A CA 1
ATOM 874 C C . PRO A 1 112 ? 11.893 -3.374 6.669 1.00 97.12 112 PRO A C 1
ATOM 876 O O . PRO A 1 112 ? 12.196 -3.552 7.852 1.00 97.12 112 PRO A O 1
ATOM 879 N N . ASP A 1 113 ? 12.675 -2.721 5.816 1.00 98.38 113 ASP A N 1
ATOM 880 C CA . ASP A 1 113 ? 13.868 -2.013 6.271 1.00 98.38 113 ASP A CA 1
ATOM 881 C C . ASP A 1 113 ? 13.451 -0.806 7.123 1.00 98.38 113 ASP A C 1
ATOM 883 O O . ASP A 1 113 ? 12.476 -0.119 6.813 1.00 98.38 113 ASP A O 1
ATOM 887 N N . GLU A 1 114 ? 14.199 -0.498 8.186 1.00 97.62 114 GLU A N 1
ATOM 888 C CA . GLU A 1 114 ? 13.904 0.666 9.044 1.00 97.62 114 GLU A CA 1
ATOM 889 C C . GLU A 1 114 ? 13.948 1.990 8.260 1.00 97.62 114 GLU A C 1
ATOM 891 O O . GLU A 1 114 ? 13.210 2.936 8.551 1.00 97.62 114 GLU A O 1
ATOM 896 N N . ILE A 1 115 ? 14.813 2.040 7.247 1.00 98.31 115 ILE A N 1
ATOM 897 C CA . ILE A 1 115 ? 15.031 3.179 6.364 1.00 98.31 115 ILE A CA 1
ATOM 898 C C . ILE A 1 115 ? 14.885 2.673 4.930 1.00 98.31 115 ILE A C 1
ATOM 900 O O . ILE A 1 115 ? 15.563 1.725 4.540 1.00 98.31 115 ILE A O 1
ATOM 904 N N . ALA A 1 116 ? 14.009 3.305 4.154 1.00 97.94 116 ALA A N 1
ATOM 905 C CA . ALA A 1 116 ? 13.820 2.993 2.745 1.00 97.94 116 ALA A CA 1
ATOM 906 C C . ALA A 1 116 ? 15.074 3.312 1.912 1.00 97.94 116 ALA A C 1
ATOM 908 O O . ALA A 1 116 ? 15.958 4.056 2.346 1.00 97.94 116 ALA A O 1
ATOM 909 N N . ALA A 1 117 ? 15.132 2.800 0.682 1.00 97.94 117 ALA A N 1
ATOM 910 C CA . ALA A 1 117 ? 16.251 3.023 -0.236 1.00 97.94 117 ALA A CA 1
ATOM 911 C C . ALA A 1 117 ? 16.549 4.520 -0.489 1.00 97.94 117 ALA A C 1
ATOM 913 O O . ALA A 1 117 ? 17.704 4.901 -0.680 1.00 97.94 117 ALA A O 1
ATOM 914 N N . ASP A 1 118 ? 15.526 5.380 -0.422 1.00 96.12 118 ASP A N 1
ATOM 915 C CA . ASP A 1 118 ? 15.636 6.840 -0.568 1.00 96.12 118 ASP A CA 1
ATOM 916 C C . ASP A 1 118 ? 16.084 7.573 0.719 1.00 96.12 118 ASP A C 1
ATOM 918 O O . ASP A 1 118 ? 16.234 8.800 0.735 1.00 96.12 118 ASP A O 1
ATOM 922 N N . GLY A 1 119 ? 16.300 6.836 1.812 1.00 97.62 119 GLY A N 1
ATOM 923 C CA . GLY A 1 119 ? 16.694 7.367 3.112 1.00 97.62 119 GLY A CA 1
ATOM 924 C C . GLY A 1 119 ? 15.533 7.803 4.014 1.00 97.62 119 GLY A C 1
ATOM 925 O O . GLY A 1 119 ? 15.791 8.455 5.031 1.00 97.62 119 GLY A O 1
ATOM 926 N N . TYR A 1 120 ? 14.272 7.514 3.670 1.00 98.06 120 TYR A N 1
ATOM 927 C CA . TYR A 1 120 ? 13.117 7.881 4.496 1.00 98.06 120 TYR A CA 1
ATOM 928 C C . TYR A 1 120 ? 12.759 6.814 5.543 1.00 98.06 120 TYR A C 1
ATOM 930 O O . TYR A 1 120 ? 12.768 5.619 5.265 1.00 98.06 120 TYR A O 1
ATOM 938 N N . GLU A 1 121 ? 12.439 7.249 6.766 1.00 98.00 121 GLU A N 1
ATOM 939 C CA . GLU A 1 121 ? 12.090 6.356 7.882 1.00 98.00 121 GLU A CA 1
ATOM 940 C C . GLU A 1 121 ? 10.744 5.652 7.640 1.00 98.00 121 GLU A C 1
ATOM 942 O O . GLU A 1 121 ? 9.749 6.284 7.269 1.00 98.00 121 GLU A O 1
ATOM 947 N N . GLN A 1 122 ? 10.703 4.344 7.902 1.00 98.00 122 GLN A N 1
ATOM 948 C CA . GLN A 1 122 ? 9.525 3.488 7.743 1.00 98.00 122 GLN A CA 1
ATOM 949 C C . GLN A 1 122 ? 8.917 3.108 9.110 1.00 98.00 122 GLN A C 1
ATOM 951 O O . GLN A 1 122 ? 8.812 1.937 9.461 1.00 98.00 122 GLN A O 1
ATOM 956 N N . ASP A 1 123 ? 8.524 4.100 9.922 1.00 98.00 123 ASP A N 1
ATOM 957 C CA . ASP A 1 123 ? 8.082 3.890 11.318 1.00 98.00 123 ASP A CA 1
ATOM 958 C C . ASP A 1 123 ? 6.767 4.613 11.699 1.00 98.00 123 ASP A C 1
ATOM 960 O O . ASP A 1 123 ? 6.435 4.790 12.877 1.00 98.00 123 ASP A O 1
ATOM 964 N N . PHE A 1 124 ? 5.977 5.035 10.707 1.00 98.56 124 PHE A N 1
ATOM 965 C CA . PHE A 1 124 ? 4.826 5.922 10.911 1.00 98.56 124 PHE A CA 1
ATOM 966 C C . PHE A 1 124 ? 3.466 5.305 10.538 1.00 98.56 124 PHE A C 1
ATOM 968 O O . PHE A 1 124 ? 3.355 4.180 10.053 1.00 98.56 124 PHE A O 1
ATOM 975 N N . GLY A 1 125 ? 2.390 6.063 10.769 1.00 98.44 125 GLY A N 1
ATOM 976 C CA . GLY A 1 125 ? 1.041 5.703 10.340 1.00 98.44 125 GLY A CA 1
ATOM 977 C C . GLY A 1 125 ? 0.498 4.478 11.068 1.00 98.44 125 GLY A C 1
ATOM 978 O O . GLY A 1 125 ? 0.428 4.464 12.293 1.00 98.44 125 GLY A O 1
ATOM 979 N N . THR A 1 126 ? 0.059 3.475 10.315 1.00 98.19 126 THR A N 1
ATOM 980 C CA . THR A 1 126 ? -0.542 2.239 10.840 1.00 98.19 126 THR A CA 1
ATOM 981 C C . THR A 1 126 ? 0.472 1.328 11.528 1.00 98.19 126 THR A C 1
ATOM 983 O O . THR A 1 126 ? 0.080 0.582 12.421 1.00 98.19 126 THR A O 1
ATOM 986 N N . ALA A 1 127 ? 1.768 1.463 11.223 1.00 97.81 127 ALA A N 1
ATOM 987 C CA . ALA A 1 127 ? 2.837 0.674 11.840 1.00 97.81 127 ALA A CA 1
ATOM 988 C C . ALA A 1 127 ? 2.961 0.864 13.356 1.00 97.81 127 ALA A C 1
ATOM 990 O O . ALA A 1 127 ? 3.437 -0.023 14.054 1.00 97.81 127 ALA A O 1
ATOM 991 N N . VAL A 1 128 ? 2.516 2.008 13.890 1.00 96.00 128 VAL A N 1
ATOM 992 C CA . VAL A 1 128 ? 2.625 2.291 15.333 1.00 96.00 128 VAL A CA 1
ATOM 993 C C . VAL A 1 128 ? 1.569 1.567 16.171 1.00 96.00 128 VAL A C 1
ATOM 995 O O . VAL A 1 128 ? 1.527 1.738 17.393 1.00 96.00 128 VAL A O 1
ATOM 998 N N . MET A 1 129 ? 0.649 0.843 15.530 1.00 94.25 129 MET A N 1
ATOM 999 C CA . MET A 1 129 ? -0.374 0.067 16.217 1.00 94.25 129 MET A CA 1
ATOM 1000 C C . MET A 1 129 ? 0.234 -1.192 16.843 1.00 94.25 129 MET A C 1
ATOM 1002 O O . MET A 1 129 ? 1.177 -1.783 16.330 1.00 94.25 129 MET A O 1
ATOM 1006 N N . SER A 1 130 ? -0.336 -1.638 17.962 1.00 92.06 130 SER A N 1
ATOM 1007 C CA . SER A 1 130 ? 0.059 -2.907 18.578 1.00 92.06 130 SER A CA 1
ATOM 1008 C C . SER A 1 130 ? -0.353 -4.097 17.708 1.00 92.06 130 SER A C 1
ATOM 1010 O O . SER A 1 130 ? -1.434 -4.070 17.119 1.00 92.06 130 SER A O 1
ATOM 1012 N N . ASN A 1 131 ? 0.436 -5.174 17.741 1.00 94.06 131 ASN A N 1
ATOM 1013 C CA . ASN A 1 131 ? 0.173 -6.441 17.040 1.00 94.06 131 ASN A CA 1
ATOM 1014 C C . ASN A 1 131 ? 0.152 -6.324 15.504 1.00 94.06 131 ASN A C 1
ATOM 1016 O O . ASN A 1 131 ? -0.448 -7.162 14.831 1.00 94.06 131 ASN A O 1
ATOM 1020 N N . VAL A 1 132 ? 0.790 -5.288 14.952 1.00 97.56 132 VAL A N 1
ATOM 1021 C CA . VAL A 1 132 ? 1.124 -5.229 13.525 1.00 97.56 132 VAL A CA 1
ATOM 1022 C C . VAL A 1 132 ? 2.184 -6.288 13.231 1.00 97.56 132 VAL A C 1
ATOM 1024 O O . VAL A 1 132 ? 3.175 -6.382 13.952 1.00 97.56 132 VAL A O 1
ATOM 1027 N N . ILE A 1 133 ? 1.955 -7.078 12.184 1.00 98.44 133 ILE A N 1
ATOM 1028 C CA . ILE A 1 133 ? 2.899 -8.077 11.670 1.00 98.44 133 ILE A CA 1
ATOM 1029 C C . ILE A 1 133 ? 3.664 -7.507 10.480 1.00 98.44 133 ILE A C 1
ATOM 1031 O O . ILE A 1 133 ? 4.878 -7.654 10.420 1.00 98.44 133 ILE A O 1
ATOM 1035 N N . GLY A 1 134 ? 2.972 -6.840 9.554 1.00 98.56 134 GLY A N 1
ATOM 1036 C CA . GLY A 1 134 ? 3.601 -6.241 8.381 1.00 98.56 134 GLY A CA 1
ATOM 1037 C C . GLY A 1 134 ? 2.954 -4.934 7.958 1.00 98.56 134 GLY A C 1
ATOM 1038 O O . GLY A 1 134 ? 1.784 -4.679 8.259 1.00 98.56 134 GLY A O 1
ATOM 1039 N N . THR A 1 135 ? 3.734 -4.084 7.288 1.00 98.81 135 THR A N 1
ATOM 1040 C CA . THR A 1 135 ? 3.315 -2.754 6.828 1.00 98.81 135 THR A CA 1
ATOM 1041 C C . THR A 1 135 ? 3.940 -2.399 5.483 1.00 98.81 135 THR A C 1
ATOM 1043 O O . THR A 1 135 ? 5.075 -2.766 5.202 1.00 98.81 135 THR A O 1
ATOM 1046 N N . LYS A 1 136 ? 3.209 -1.622 4.676 1.00 98.81 136 LYS A N 1
ATOM 1047 C CA . LYS A 1 136 ? 3.768 -0.825 3.581 1.00 98.81 136 LYS A CA 1
ATOM 1048 C C . LYS A 1 136 ? 3.369 0.639 3.747 1.00 98.81 136 LYS A C 1
ATOM 1050 O O . LYS A 1 136 ? 2.233 0.948 4.110 1.00 98.81 136 LYS A O 1
ATOM 1055 N N . TRP A 1 137 ? 4.301 1.534 3.447 1.00 98.81 137 TRP A N 1
ATOM 1056 C CA . TRP A 1 137 ? 4.115 2.983 3.484 1.00 98.81 137 TRP A CA 1
ATOM 1057 C C . TRP A 1 137 ? 4.169 3.593 2.085 1.00 98.81 137 TRP A C 1
ATOM 1059 O O . TRP A 1 137 ? 4.793 3.037 1.177 1.00 98.81 137 TRP A O 1
ATOM 1069 N N . GLY A 1 138 ? 3.543 4.760 1.948 1.00 98.25 138 GLY A N 1
ATOM 1070 C CA . GLY A 1 138 ? 3.636 5.644 0.796 1.00 98.25 138 GLY A CA 1
ATOM 1071 C C . GLY A 1 138 ? 3.835 7.092 1.238 1.00 98.25 138 GLY A C 1
ATOM 1072 O O . GLY A 1 138 ? 3.204 7.552 2.191 1.00 98.25 138 GLY A O 1
ATOM 1073 N N . TRP A 1 139 ? 4.714 7.817 0.551 1.00 98.50 139 TRP A N 1
ATOM 1074 C CA . TRP A 1 139 ? 4.927 9.249 0.745 1.00 98.50 139 TRP A CA 1
ATOM 1075 C C . TRP A 1 139 ? 5.221 9.928 -0.591 1.00 98.50 139 TRP A C 1
ATOM 1077 O O . TRP A 1 139 ? 5.792 9.339 -1.501 1.00 98.50 139 TRP A O 1
ATOM 1087 N N . SER A 1 140 ? 4.786 11.175 -0.728 1.00 96.88 140 SER A N 1
ATOM 1088 C CA . SER A 1 140 ? 5.159 12.030 -1.859 1.00 96.88 140 SER A CA 1
ATOM 1089 C C . SER A 1 140 ? 6.576 12.585 -1.671 1.00 96.88 140 SER A C 1
ATOM 1091 O O . SER A 1 140 ? 6.935 12.904 -0.537 1.00 96.88 140 SER A O 1
ATOM 1093 N N . ASN A 1 141 ? 7.311 12.870 -2.750 1.00 94.75 141 ASN A N 1
ATOM 1094 C CA . ASN A 1 141 ? 8.670 13.445 -2.693 1.00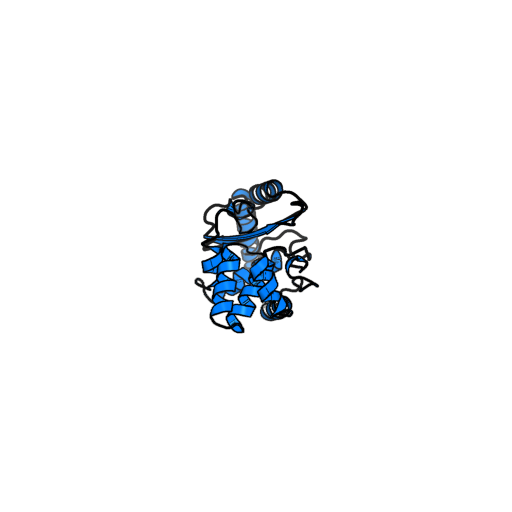 94.75 141 ASN A CA 1
ATOM 1095 C C . ASN A 1 141 ? 8.770 14.740 -1.865 1.00 94.75 141 ASN A C 1
ATOM 1097 O O . ASN A 1 141 ? 9.736 14.959 -1.138 1.00 94.75 141 ASN A O 1
ATOM 1101 N N . ASN A 1 142 ? 7.749 15.603 -1.923 1.00 96.12 142 ASN A N 1
ATOM 1102 C CA . ASN A 1 142 ? 7.694 16.836 -1.125 1.00 96.12 142 ASN A CA 1
ATOM 1103 C C . ASN A 1 142 ? 7.190 16.619 0.319 1.00 96.12 142 ASN A C 1
ATOM 1105 O O . ASN A 1 142 ? 7.057 17.586 1.071 1.00 96.12 142 ASN A O 1
ATOM 1109 N N . ARG A 1 143 ? 6.903 15.367 0.699 1.00 96.69 143 ARG A N 1
ATOM 1110 C CA . ARG A 1 143 ? 6.425 14.920 2.017 1.00 96.69 143 ARG A CA 1
ATOM 1111 C C . ARG A 1 143 ? 5.136 15.617 2.471 1.00 96.69 143 ARG A C 1
ATOM 1113 O O . ARG A 1 143 ? 4.960 15.902 3.656 1.00 96.69 143 ARG A O 1
ATOM 1120 N N . GLN A 1 144 ? 4.227 15.890 1.534 1.00 97.69 144 GLN A N 1
ATOM 1121 C CA . GLN A 1 144 ? 2.916 16.494 1.811 1.00 97.69 144 GLN A CA 1
ATOM 1122 C C . GLN A 1 144 ? 1.748 15.509 1.718 1.00 97.69 144 GLN A C 1
ATOM 1124 O O . GLN A 1 144 ? 0.630 15.863 2.083 1.00 97.69 144 GLN A O 1
ATOM 1129 N N . VAL A 1 145 ? 1.985 14.283 1.259 1.00 98.00 145 VAL A N 1
ATOM 1130 C CA . VAL A 1 145 ? 1.004 13.195 1.247 1.00 98.00 145 VAL A CA 1
ATOM 1131 C C . VAL A 1 145 ? 1.661 11.966 1.849 1.00 98.00 145 VAL A C 1
ATOM 1133 O O . VAL A 1 145 ? 2.783 11.636 1.469 1.00 98.00 145 VAL A O 1
ATOM 1136 N N . HIS A 1 146 ? 0.976 11.319 2.790 1.00 98.56 146 HIS A N 1
ATOM 1137 C CA . HIS A 1 146 ? 1.431 10.080 3.417 1.00 98.56 146 HIS A CA 1
ATOM 1138 C C . HIS A 1 146 ? 0.284 9.083 3.511 1.00 98.56 146 HIS A C 1
ATOM 1140 O O . HIS A 1 146 ? -0.855 9.443 3.824 1.00 98.56 146 HIS A O 1
ATOM 1146 N N . SER A 1 147 ? 0.604 7.818 3.296 1.00 98.56 147 SER A N 1
ATOM 1147 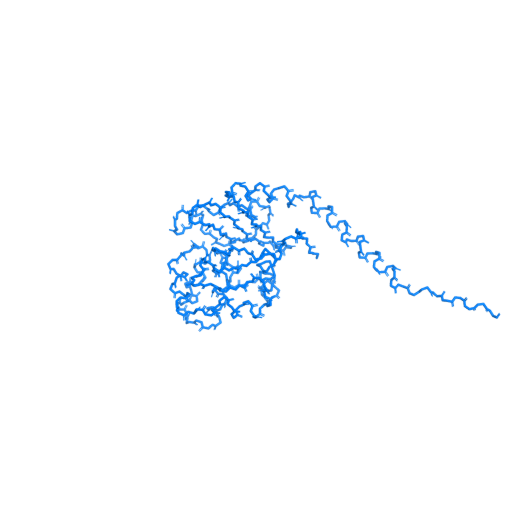C CA . SER A 1 147 ? -0.298 6.689 3.447 1.00 98.56 147 SER A CA 1
ATOM 1148 C C . SER A 1 147 ? 0.440 5.497 4.043 1.00 98.56 147 SER A C 1
ATOM 1150 O O . SER A 1 147 ? 1.667 5.407 4.002 1.00 98.56 147 SER A O 1
ATOM 1152 N N . SER A 1 148 ? -0.315 4.583 4.637 1.00 98.81 148 SER A N 1
ATOM 1153 C CA . SER A 1 148 ? 0.210 3.296 5.073 1.00 98.81 148 SER A CA 1
ATOM 1154 C C . SER A 1 148 ? -0.909 2.265 5.136 1.00 98.81 148 SER A C 1
ATOM 1156 O O . SER A 1 148 ? -2.063 2.614 5.407 1.00 98.81 148 SER A O 1
ATOM 1158 N N . VAL A 1 149 ? -0.555 1.003 4.910 1.00 98.88 149 VAL A N 1
ATOM 1159 C CA . VAL A 1 149 ? -1.409 -0.168 5.125 1.00 98.88 149 VAL A CA 1
ATOM 1160 C C . VAL A 1 149 ? -0.651 -1.178 5.974 1.00 98.88 149 VAL A C 1
ATOM 1162 O O . VAL A 1 149 ? 0.509 -1.474 5.697 1.00 98.88 149 VAL A O 1
ATOM 1165 N N . SER A 1 150 ? -1.299 -1.703 7.007 1.00 98.81 150 SER A N 1
ATOM 1166 C CA . SER A 1 150 ? -0.736 -2.720 7.892 1.00 98.81 150 SER A CA 1
ATOM 1167 C C . SER A 1 150 ? -1.705 -3.875 8.072 1.00 98.81 150 SER A C 1
ATOM 1169 O O . SER A 1 150 ? -2.924 -3.681 8.056 1.00 98.81 150 SER A O 1
ATOM 1171 N N . PHE A 1 151 ? -1.160 -5.060 8.326 1.00 98.62 151 PHE A N 1
ATOM 1172 C CA . PHE A 1 151 ? -1.930 -6.219 8.757 1.00 98.62 151 PHE A CA 1
ATOM 1173 C C . PHE A 1 151 ? -1.369 -6.800 10.056 1.00 98.62 151 PHE A C 1
ATOM 1175 O O . PHE A 1 151 ? -0.175 -6.711 10.347 1.00 98.62 151 PHE A O 1
ATOM 1182 N N . GLY A 1 152 ? -2.260 -7.400 10.835 1.00 97.56 152 GLY A N 1
ATOM 1183 C CA . GLY A 1 152 ? -1.950 -8.307 11.933 1.00 97.56 152 GLY A CA 1
ATOM 1184 C C . GLY A 1 152 ? -2.736 -9.607 11.762 1.00 97.56 152 GLY A C 1
ATOM 1185 O O . GLY A 1 152 ? -3.381 -9.820 10.736 1.00 97.56 152 GLY A O 1
ATOM 1186 N N . GLU A 1 153 ? -2.741 -10.473 12.778 1.00 94.19 153 GLU A N 1
ATOM 1187 C CA . GLU A 1 153 ? -3.438 -11.771 12.690 1.00 94.19 153 GLU A CA 1
ATOM 1188 C C . GLU A 1 153 ? -4.931 -11.620 12.353 1.00 94.19 153 GLU A C 1
ATOM 1190 O O . GLU A 1 153 ? -5.479 -12.366 11.539 1.00 94.19 153 GLU A O 1
ATOM 1195 N N . ASN A 1 154 ? -5.571 -10.616 12.963 1.00 91.25 154 ASN A N 1
ATOM 1196 C CA . ASN A 1 154 ? -7.027 -10.453 12.985 1.00 91.25 154 ASN A CA 1
ATOM 1197 C C . ASN A 1 154 ? -7.505 -9.100 12.436 1.00 91.25 154 ASN A C 1
ATOM 1199 O O . ASN A 1 154 ? -8.678 -8.757 12.592 1.00 91.25 154 ASN A O 1
ATOM 1203 N N . PHE A 1 155 ? -6.617 -8.295 11.848 1.00 94.62 155 PHE A N 1
ATOM 1204 C CA . PHE A 1 155 ? -6.987 -6.991 11.303 1.00 94.62 155 PHE A CA 1
ATOM 1205 C C . PHE A 1 155 ? -6.130 -6.604 10.106 1.00 94.62 155 PHE A C 1
ATOM 1207 O O . PHE A 1 155 ? -4.968 -6.988 10.000 1.00 94.62 155 PHE A O 1
ATOM 1214 N N . ILE A 1 156 ? -6.715 -5.774 9.249 1.00 98.12 156 ILE A N 1
ATOM 1215 C CA . ILE A 1 156 ? -6.034 -5.034 8.193 1.00 98.12 156 ILE A CA 1
ATOM 1216 C C . ILE A 1 156 ? -6.537 -3.599 8.297 1.00 98.12 156 ILE A C 1
ATOM 1218 O O . ILE A 1 156 ? -7.725 -3.363 8.531 1.00 98.12 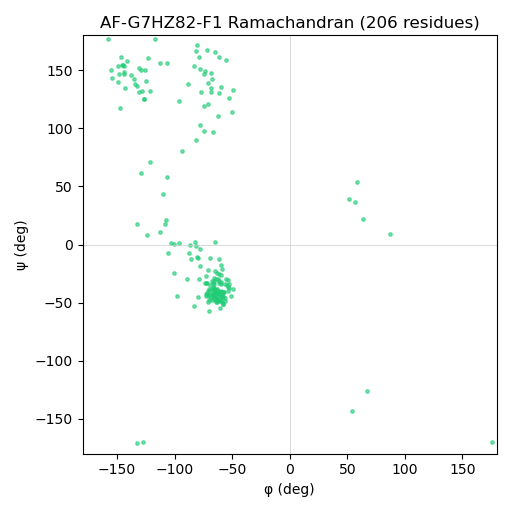156 ILE A O 1
ATOM 1222 N N . VAL A 1 157 ? -5.629 -2.639 8.195 1.00 97.88 157 VAL A N 1
ATOM 1223 C CA . VAL A 1 157 ? -5.925 -1.223 8.393 1.00 97.88 157 VAL A CA 1
ATOM 1224 C C . VAL A 1 157 ? -5.111 -0.397 7.415 1.00 97.88 157 VAL A C 1
ATOM 1226 O O . VAL A 1 157 ? -3.912 -0.610 7.269 1.00 97.88 157 VAL A O 1
ATOM 1229 N N . ALA A 1 158 ? -5.755 0.574 6.777 1.00 98.50 158 ALA A N 1
ATOM 1230 C CA . ALA A 1 158 ? -5.084 1.564 5.954 1.00 98.50 158 ALA A CA 1
ATOM 1231 C C . ALA A 1 158 ? -5.513 2.974 6.347 1.00 98.50 158 ALA A C 1
ATOM 1233 O O . ALA A 1 158 ? -6.640 3.207 6.788 1.00 98.50 158 ALA A O 1
ATOM 1234 N N . ALA A 1 159 ? -4.606 3.926 6.167 1.00 98.00 159 ALA A N 1
ATOM 1235 C CA . ALA A 1 159 ? -4.877 5.339 6.364 1.00 98.00 159 ALA A CA 1
ATOM 1236 C C . ALA A 1 159 ? -4.110 6.178 5.337 1.00 98.00 159 ALA A C 1
ATOM 1238 O O . ALA A 1 159 ? -3.057 5.782 4.842 1.00 98.00 159 ALA A O 1
ATOM 1239 N N . SER A 1 160 ? -4.634 7.364 5.030 1.00 97.62 160 SER A N 1
ATOM 1240 C CA . SER A 1 160 ? -4.008 8.319 4.115 1.00 97.62 160 SER A CA 1
ATOM 1241 C C . SER A 1 160 ? -4.367 9.747 4.519 1.00 97.62 160 SER A C 1
ATOM 1243 O O . SER A 1 160 ? -5.517 10.023 4.887 1.00 97.62 160 SER A O 1
ATOM 1245 N N . VAL A 1 161 ? -3.393 10.654 4.429 1.00 97.75 161 VAL A N 1
ATOM 1246 C CA . VAL A 1 161 ? -3.541 12.086 4.711 1.00 97.75 161 VAL A CA 1
ATOM 1247 C C . VAL A 1 161 ? -2.806 12.937 3.679 1.00 97.75 161 VAL A C 1
ATOM 1249 O O . VAL A 1 161 ? -1.705 12.603 3.247 1.00 97.75 161 VAL A O 1
ATOM 1252 N N . ASN A 1 162 ? -3.385 14.099 3.375 1.00 97.56 162 ASN A N 1
ATOM 1253 C CA . ASN A 1 162 ? -2.632 15.242 2.865 1.00 97.56 162 ASN A CA 1
ATOM 1254 C C . ASN A 1 162 ? -2.000 15.936 4.078 1.00 97.56 162 ASN A C 1
ATOM 1256 O O . ASN A 1 162 ? -2.635 16.754 4.743 1.00 97.56 162 ASN A O 1
ATOM 1260 N N . GLY A 1 163 ? -0.794 15.516 4.430 1.00 97.88 163 GLY A N 1
ATOM 1261 C CA . GLY A 1 163 ? -0.061 15.973 5.599 1.00 97.88 163 GLY A CA 1
ATOM 1262 C C . GLY A 1 163 ? 1.243 15.208 5.759 1.00 97.88 163 GLY A C 1
ATOM 1263 O O . GLY A 1 163 ? 1.650 14.461 4.873 1.00 97.88 163 GLY A O 1
ATOM 1264 N N . SER A 1 164 ? 1.893 15.396 6.902 1.00 98.50 164 SER A N 1
ATOM 1265 C CA . SER A 1 164 ? 3.149 14.728 7.247 1.00 98.50 164 SER A CA 1
ATOM 1266 C C . SER A 1 164 ? 2.940 13.301 7.775 1.00 98.50 164 SER A C 1
ATOM 1268 O O . SER A 1 164 ? 1.846 12.950 8.225 1.00 98.50 164 SER A O 1
ATOM 1270 N N . ALA A 1 165 ? 4.017 12.512 7.856 1.00 98.50 165 ALA A N 1
ATOM 1271 C CA . ALA A 1 165 ? 4.042 11.235 8.575 1.00 98.50 165 ALA A CA 1
ATOM 1272 C C . ALA A 1 165 ? 3.470 11.349 10.005 1.00 98.50 165 ALA A C 1
ATOM 1274 O O . ALA A 1 165 ? 2.703 10.497 10.454 1.00 98.50 165 ALA A O 1
ATOM 1275 N N . ARG A 1 166 ? 3.752 12.457 10.710 1.00 98.44 166 ARG A N 1
ATOM 1276 C CA . ARG A 1 166 ? 3.202 12.721 12.053 1.00 98.44 166 ARG A CA 1
ATOM 1277 C C . ARG A 1 166 ? 1.692 12.931 12.040 1.00 98.44 166 ARG A C 1
ATOM 1279 O O . ARG A 1 166 ? 1.022 12.527 12.991 1.00 98.44 166 ARG A O 1
ATOM 1286 N N . ASP A 1 167 ? 1.155 13.567 11.003 1.00 98.56 167 ASP A N 1
ATOM 1287 C CA . ASP A 1 167 ? -0.288 13.762 10.862 1.00 98.56 167 ASP A CA 1
ATOM 1288 C C . ASP A 1 167 ? -0.990 12.433 10.588 1.00 98.56 167 ASP A C 1
ATOM 1290 O O . ASP A 1 167 ? -2.030 12.170 11.195 1.00 98.56 167 ASP A O 1
ATOM 1294 N N . LEU A 1 168 ? -0.382 11.559 9.775 1.00 98.50 168 LEU A N 1
ATOM 1295 C CA . LEU A 1 168 ? -0.887 10.204 9.552 1.00 98.50 168 LEU A CA 1
ATOM 1296 C C . LEU A 1 168 ? -0.892 9.398 10.856 1.00 98.50 168 LEU A C 1
ATOM 1298 O O . LEU A 1 168 ? -1.918 8.839 11.238 1.00 98.50 168 LEU A O 1
ATOM 1302 N N . THR A 1 169 ? 0.220 9.405 11.595 1.00 98.44 169 THR A N 1
ATOM 1303 C CA . THR A 1 169 ? 0.329 8.740 12.902 1.00 98.44 169 THR A CA 1
ATOM 1304 C C . THR A 1 169 ? -0.708 9.268 13.897 1.00 98.44 169 THR A C 1
ATOM 1306 O O . THR A 1 169 ? -1.324 8.497 14.636 1.00 98.44 169 THR A O 1
ATOM 1309 N N . ARG A 1 170 ? -0.947 10.587 13.923 1.00 97.62 170 ARG A N 1
ATOM 1310 C CA . ARG A 1 170 ? -1.977 11.194 14.779 1.00 97.62 170 ARG A CA 1
ATOM 1311 C C . ARG A 1 170 ? -3.379 10.745 14.369 1.00 97.62 170 ARG A C 1
ATOM 1313 O O . ARG A 1 170 ? -4.181 10.430 15.245 1.00 97.62 170 ARG A O 1
ATOM 1320 N N . LEU A 1 171 ? -3.672 10.701 13.067 1.00 95.75 171 LEU A N 1
ATOM 1321 C CA . LEU A 1 171 ? -4.950 10.211 12.553 1.00 95.75 171 LEU A CA 1
ATOM 1322 C C . LEU A 1 171 ? -5.197 8.770 13.011 1.00 95.75 171 LEU A C 1
ATOM 1324 O O . LEU A 1 171 ? -6.244 8.503 13.597 1.00 95.75 171 LEU A O 1
ATOM 1328 N N . VAL A 1 172 ? -4.226 7.876 12.807 1.00 95.56 172 VAL A N 1
ATOM 1329 C CA . VAL A 1 172 ? -4.332 6.461 13.191 1.00 95.56 172 VAL A CA 1
ATOM 1330 C C . VAL A 1 172 ? -4.586 6.315 14.689 1.00 95.56 172 VAL A C 1
ATOM 1332 O O . VAL A 1 172 ? -5.553 5.667 15.080 1.00 95.56 172 VAL A O 1
ATOM 1335 N N . ARG A 1 173 ? -3.797 6.982 15.540 1.00 94.12 173 ARG A N 1
ATOM 1336 C CA . ARG A 1 173 ? -3.978 6.919 17.003 1.00 94.12 173 ARG A CA 1
ATOM 1337 C C . ARG A 1 173 ? -5.355 7.405 17.458 1.00 94.12 173 ARG A C 1
ATOM 1339 O O . ARG A 1 173 ? -5.896 6.879 18.427 1.00 94.12 173 ARG A O 1
ATOM 1346 N N . ASN A 1 174 ? -5.923 8.392 16.768 1.00 91.12 174 ASN A N 1
ATOM 1347 C CA . ASN A 1 174 ? -7.226 8.951 17.117 1.00 91.12 174 ASN A CA 1
ATOM 1348 C C . ASN A 1 174 ? -8.389 8.079 16.621 1.00 91.12 174 ASN A C 1
ATOM 1350 O O . ASN A 1 174 ? -9.347 7.854 17.361 1.00 91.12 174 ASN A O 1
ATOM 1354 N N . GLN A 1 175 ? -8.321 7.609 15.373 1.00 87.06 175 GLN A N 1
ATOM 1355 C CA . GLN A 1 175 ? -9.434 6.923 14.707 1.00 87.06 175 GLN A CA 1
ATOM 1356 C C . 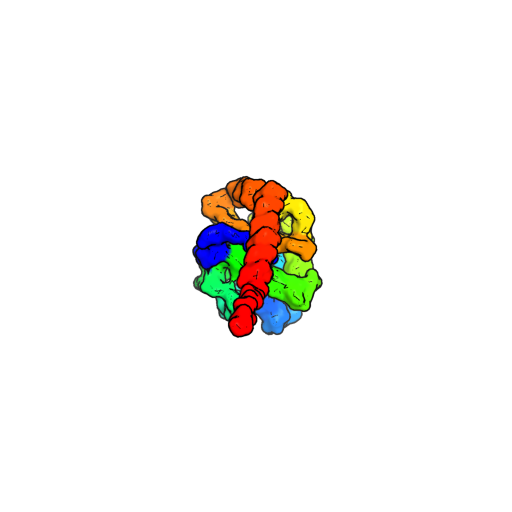GLN A 1 175 ? -9.437 5.412 14.949 1.00 87.06 175 GLN A C 1
ATOM 1358 O O . GLN A 1 175 ? -10.502 4.808 15.024 1.00 87.06 175 GLN A O 1
ATOM 1363 N N . VAL A 1 176 ? -8.263 4.809 15.142 1.00 82.88 176 VAL A N 1
ATOM 1364 C CA . VAL A 1 176 ? -8.079 3.364 15.342 1.00 82.88 176 VAL A CA 1
ATOM 1365 C C . VAL A 1 176 ? -7.657 3.085 16.789 1.00 82.88 176 VAL A C 1
ATOM 1367 O O . VAL A 1 176 ? -6.736 2.327 17.080 1.00 82.88 176 VAL A O 1
ATOM 1370 N N . SER A 1 177 ? -8.319 3.760 17.731 1.00 78.44 177 SER A N 1
ATOM 1371 C CA . SER A 1 177 ? -8.106 3.552 19.165 1.00 78.44 177 SER A CA 1
ATOM 1372 C C . SER A 1 177 ? -8.910 2.355 19.677 1.00 78.44 177 SER A C 1
ATOM 1374 O O . SER A 1 177 ? -9.979 2.042 19.153 1.00 78.44 177 SER A O 1
ATOM 1376 N N . GLY A 1 178 ? -8.447 1.717 20.759 1.00 76.81 178 GLY A N 1
ATOM 1377 C CA . GLY A 1 178 ? -9.165 0.597 21.385 1.00 76.81 178 GLY A CA 1
ATOM 1378 C C . GLY A 1 178 ? -10.611 0.943 21.765 1.00 76.81 178 GLY A C 1
ATOM 1379 O O . GLY A 1 178 ? -11.503 0.113 21.613 1.00 76.81 178 GLY A O 1
ATOM 1380 N N . THR A 1 179 ? -10.869 2.189 22.173 1.00 80.75 179 THR A N 1
ATOM 1381 C CA . THR A 1 179 ? -12.226 2.690 22.437 1.00 80.75 179 THR A CA 1
ATOM 1382 C C . THR A 1 179 ? -13.083 2.687 21.173 1.00 80.75 179 THR A C 1
ATOM 1384 O O . THR A 1 179 ? -14.177 2.131 21.188 1.00 80.75 179 THR A O 1
ATOM 1387 N N . LYS A 1 180 ? -12.576 3.243 20.064 1.00 80.06 180 LYS A N 1
ATOM 1388 C CA . LYS A 1 180 ? -13.298 3.299 18.783 1.00 80.06 180 LYS A CA 1
ATOM 1389 C C . LYS A 1 180 ? -13.540 1.913 18.195 1.00 80.06 180 LYS A C 1
ATOM 1391 O O . LYS A 1 180 ? -14.635 1.638 17.715 1.00 80.06 180 LYS A O 1
ATOM 1396 N N . LEU A 1 181 ? -12.554 1.023 18.292 1.00 80.50 181 LEU A N 1
ATOM 1397 C CA . LEU A 1 181 ? -12.699 -0.368 17.868 1.00 80.50 181 LEU A CA 1
ATOM 1398 C C . LEU A 1 181 ? -13.744 -1.108 18.707 1.00 80.50 181 LEU A C 1
ATOM 1400 O O . LEU A 1 181 ? -14.547 -1.856 18.153 1.00 80.50 181 LEU A O 1
ATOM 1404 N N . LYS A 1 182 ? -13.781 -0.872 20.025 1.00 82.94 182 LYS A N 1
ATOM 1405 C CA . LYS A 1 182 ? -14.799 -1.454 20.907 1.00 82.94 182 LYS A CA 1
ATOM 1406 C C . LYS A 1 182 ? -16.195 -0.937 20.566 1.00 82.94 182 LYS A C 1
ATOM 1408 O O . LYS A 1 182 ? -17.102 -1.745 20.428 1.00 82.94 182 LYS A O 1
ATOM 1413 N N . GLU A 1 183 ? -16.353 0.374 20.381 1.00 83.00 183 GLU A N 1
ATOM 1414 C CA . GLU A 1 183 ? -17.615 0.994 19.949 1.00 83.00 183 GLU A CA 1
ATOM 1415 C C . GLU A 1 183 ? -18.113 0.388 18.628 1.00 83.00 183 GLU A C 1
ATOM 1417 O O . GLU A 1 183 ? -19.264 -0.038 18.540 1.00 83.00 183 GLU A O 1
ATOM 1422 N N . ALA A 1 184 ? -17.235 0.289 17.626 1.00 81.25 184 ALA A N 1
ATOM 1423 C CA . ALA A 1 184 ? -17.563 -0.298 16.330 1.00 81.25 184 ALA A CA 1
ATOM 1424 C C . ALA A 1 184 ? -17.922 -1.788 16.434 1.00 81.25 184 ALA A C 1
ATOM 1426 O O . ALA A 1 184 ? -18.878 -2.235 15.804 1.00 81.25 184 ALA A O 1
ATOM 1427 N N . THR A 1 185 ? -17.191 -2.547 17.258 1.00 83.56 185 THR A N 1
ATOM 1428 C CA . THR A 1 185 ? -17.457 -3.975 17.488 1.00 83.56 185 THR A CA 1
ATOM 1429 C C . THR A 1 185 ? -18.815 -4.184 18.145 1.00 83.56 185 THR A C 1
ATOM 1431 O O . THR A 1 185 ? -19.586 -5.010 17.666 1.00 83.56 185 THR A O 1
ATOM 1434 N N . THR A 1 186 ? -19.138 -3.420 19.193 1.00 86.56 186 THR A N 1
ATOM 1435 C CA . THR A 1 186 ? -20.457 -3.476 19.837 1.00 86.56 186 THR A CA 1
ATOM 1436 C C . THR A 1 186 ? -21.557 -3.173 18.825 1.00 86.56 186 THR A C 1
ATOM 1438 O O . THR A 1 186 ? -22.460 -3.981 18.649 1.00 86.56 186 THR A O 1
ATOM 1441 N N . TRP A 1 187 ? -21.429 -2.071 18.078 1.00 82.31 187 TRP A N 1
ATOM 1442 C CA . TRP A 1 187 ? -22.414 -1.703 17.061 1.00 82.31 187 TRP A CA 1
ATOM 1443 C C . TRP A 1 187 ? -22.604 -2.792 15.994 1.00 82.31 187 TRP A C 1
ATOM 1445 O O . TRP A 1 187 ? -23.734 -3.072 15.592 1.00 82.31 187 TRP A O 1
ATOM 1455 N N . PHE A 1 188 ? -21.518 -3.423 15.539 1.00 83.62 188 PHE A N 1
ATOM 1456 C CA . PHE A 1 188 ? -21.576 -4.503 14.554 1.00 83.62 188 PHE A CA 1
ATOM 1457 C C . PHE A 1 188 ? -22.304 -5.739 15.095 1.00 83.62 188 PHE A C 1
ATOM 1459 O O . PHE A 1 188 ? -23.133 -6.309 14.387 1.00 83.62 188 PHE A O 1
ATOM 1466 N N . LEU A 1 189 ? -22.013 -6.146 16.335 1.00 86.44 189 LEU A N 1
ATOM 1467 C CA . LEU A 1 189 ? -22.673 -7.282 16.982 1.00 86.44 189 LEU A CA 1
ATOM 1468 C C . LEU A 1 189 ? -24.168 -7.007 17.197 1.00 86.44 189 LEU A C 1
ATOM 1470 O O . LEU A 1 189 ? -24.991 -7.815 16.771 1.00 86.44 189 LEU A O 1
ATOM 1474 N N . ASP A 1 190 ? -24.514 -5.835 17.734 1.00 86.88 190 ASP A N 1
ATOM 1475 C CA . ASP A 1 190 ? -25.905 -5.426 17.966 1.00 86.88 190 ASP A CA 1
ATOM 1476 C C . ASP A 1 190 ? -26.700 -5.365 16.648 1.00 86.88 190 ASP A C 1
ATOM 1478 O O . ASP A 1 190 ? -27.843 -5.817 16.563 1.00 86.88 190 ASP A O 1
ATOM 1482 N N . SER A 1 191 ? -26.083 -4.846 15.579 1.00 82.19 191 SER A N 1
ATOM 1483 C CA . SER A 1 191 ? -26.715 -4.758 14.254 1.00 82.19 191 SER A CA 1
ATOM 1484 C C . SER A 1 191 ? -26.976 -6.135 13.643 1.00 82.19 191 SER A C 1
ATOM 1486 O O . SER A 1 191 ? -27.972 -6.323 12.942 1.00 82.19 191 SER A O 1
ATOM 1488 N N . ARG A 1 192 ? -26.102 -7.113 13.909 1.00 82.50 192 ARG A N 1
ATOM 1489 C CA . ARG A 1 192 ? -26.303 -8.499 13.477 1.00 82.50 192 ARG A CA 1
ATOM 1490 C C . ARG A 1 192 ? -27.433 -9.177 14.240 1.00 82.50 192 ARG A C 1
ATOM 1492 O O . ARG A 1 192 ? -28.272 -9.810 13.609 1.00 82.50 192 ARG A O 1
ATOM 1499 N N . GLU A 1 193 ? -27.493 -9.001 15.556 1.00 81.44 193 GLU A N 1
ATOM 1500 C CA . GLU A 1 193 ? -28.574 -9.547 16.384 1.00 81.44 193 GLU A CA 1
ATOM 1501 C C . GLU A 1 193 ? -29.942 -8.962 15.980 1.00 81.44 193 GLU A C 1
ATOM 1503 O O . GLU A 1 193 ? -30.935 -9.684 15.854 1.00 81.44 193 GLU A O 1
ATOM 1508 N N . ALA A 1 194 ? -29.996 -7.663 15.666 1.00 75.00 194 ALA A N 1
ATOM 1509 C CA . ALA A 1 194 ? -31.196 -7.012 15.137 1.00 75.00 194 ALA A CA 1
ATOM 1510 C C . ALA A 1 194 ? -31.615 -7.551 13.750 1.00 75.00 194 ALA A C 1
ATOM 1512 O O . ALA A 1 194 ? -32.805 -7.734 13.470 1.00 75.00 194 ALA A O 1
ATOM 1513 N N . ALA A 1 195 ? -30.653 -7.832 12.865 1.00 74.56 195 ALA A N 1
ATOM 1514 C CA . ALA A 1 195 ? -30.932 -8.434 11.561 1.00 74.56 195 ALA A CA 1
ATOM 1515 C C . ALA A 1 195 ? -31.454 -9.876 11.700 1.00 74.56 195 ALA A C 1
ATOM 1517 O O . ALA A 1 195 ? -32.432 -10.246 11.053 1.00 74.56 195 ALA A O 1
ATOM 1518 N N . GLU A 1 196 ? -30.862 -10.669 12.594 1.00 73.50 196 GLU A N 1
ATOM 1519 C CA . GLU A 1 196 ? -31.283 -12.047 12.859 1.00 73.50 196 GLU A CA 1
ATOM 1520 C C . GLU A 1 196 ? -32.695 -12.084 13.477 1.00 73.50 196 GLU A C 1
ATOM 1522 O O . GLU A 1 196 ? -33.564 -12.797 12.974 1.00 73.50 196 GLU A O 1
ATOM 1527 N N . THR A 1 197 ? -32.989 -11.234 14.467 1.00 70.94 197 THR A N 1
ATOM 1528 C CA . THR A 1 197 ? -34.322 -11.147 15.104 1.00 70.94 197 THR A CA 1
ATOM 1529 C C . THR A 1 197 ? -35.424 -10.617 14.181 1.00 70.94 197 THR A C 1
ATOM 1531 O O . THR A 1 197 ? -36.574 -11.041 14.302 1.00 70.94 197 THR A O 1
ATOM 1534 N N . SER A 1 198 ? -35.105 -9.732 13.231 1.00 66.12 198 SER A N 1
ATOM 1535 C CA . SER A 1 198 ? -36.072 -9.237 12.235 1.00 66.12 198 SER A CA 1
ATOM 1536 C C . SER A 1 198 ? -36.353 -10.221 11.091 1.00 66.12 198 SER A C 1
ATOM 1538 O O . SER A 1 198 ? -37.382 -10.100 10.426 1.00 66.12 198 SER A O 1
ATOM 1540 N N . SER A 1 199 ? -35.479 -11.211 10.884 1.00 60.03 199 SER A N 1
ATOM 1541 C CA . SER A 1 199 ? -35.635 -12.250 9.856 1.00 60.03 199 SER A CA 1
ATOM 1542 C C . SER A 1 199 ? -36.449 -13.474 10.304 1.00 60.03 199 SER A C 1
ATOM 1544 O O . SER A 1 199 ? -36.803 -14.307 9.468 1.00 60.03 199 SER A O 1
ATOM 1546 N N . VAL A 1 200 ? -36.806 -13.578 11.592 1.00 53.38 200 VAL A N 1
ATOM 1547 C CA . VAL A 1 200 ? -37.727 -14.613 12.092 1.00 53.38 200 VAL A CA 1
ATOM 1548 C C . VAL A 1 200 ? -39.163 -14.253 11.672 1.00 53.38 200 VAL A C 1
ATOM 1550 O O . VAL A 1 200 ? -39.662 -13.198 12.076 1.00 53.38 200 VAL A O 1
ATOM 1553 N N . PRO A 1 201 ? -39.869 -15.086 10.880 1.00 49.91 201 PRO A N 1
ATOM 1554 C CA . PRO A 1 201 ? -41.240 -14.793 10.478 1.00 49.91 201 PRO A CA 1
ATOM 1555 C C . PRO A 1 201 ? -42.139 -14.703 11.713 1.00 49.91 201 PRO A C 1
ATOM 1557 O O . PRO A 1 201 ? -42.149 -15.613 12.542 1.00 49.91 201 PRO A O 1
ATOM 1560 N N . ARG A 1 202 ? -42.938 -13.635 11.832 1.00 54.31 202 ARG A N 1
ATOM 1561 C CA . ARG A 1 202 ? -44.050 -13.619 12.791 1.00 54.31 202 ARG A CA 1
ATOM 1562 C C . ARG A 1 202 ? -45.023 -14.721 12.383 1.00 54.31 202 ARG A C 1
ATOM 1564 O O . ARG A 1 202 ? -45.680 -14.591 11.349 1.00 54.31 202 ARG A O 1
ATOM 1571 N N . GLU A 1 203 ? -45.107 -15.785 13.181 1.00 50.62 203 GLU A N 1
ATOM 1572 C CA . GLU A 1 203 ? -46.164 -16.786 13.052 1.00 50.62 203 GLU A CA 1
ATOM 1573 C C . GLU A 1 203 ? -47.504 -16.057 12.995 1.00 50.62 203 GLU A C 1
ATOM 1575 O O . GLU A 1 203 ? -47.924 -15.371 13.931 1.00 50.62 203 GLU A O 1
ATOM 1580 N N . THR A 1 204 ? -48.151 -16.151 11.838 1.00 44.91 204 THR A N 1
ATOM 1581 C CA . THR A 1 204 ? -49.508 -15.659 11.677 1.00 44.91 204 THR A CA 1
ATOM 1582 C C . THR A 1 204 ? -50.386 -16.667 12.399 1.00 44.91 204 THR A C 1
ATOM 1584 O O . THR A 1 204 ? -50.676 -17.734 11.866 1.00 44.91 204 THR A O 1
ATOM 1587 N N . VAL A 1 205 ? -50.749 -16.360 13.643 1.00 49.31 205 VAL A N 1
ATOM 1588 C CA . VAL A 1 205 ? -51.766 -17.115 14.375 1.00 49.31 205 VAL A CA 1
ATOM 1589 C C . VAL A 1 205 ? -53.090 -16.868 13.657 1.00 49.31 205 VAL A C 1
ATOM 1591 O O . VAL A 1 205 ? -53.730 -15.835 13.844 1.00 49.31 205 VAL A O 1
ATOM 1594 N N . ILE A 1 206 ? -53.467 -17.792 12.777 1.00 40.41 206 ILE A N 1
ATOM 1595 C CA . ILE A 1 206 ? -54.819 -17.854 12.230 1.00 40.41 206 ILE A CA 1
ATOM 1596 C C . ILE A 1 206 ? -55.668 -18.500 13.326 1.00 40.41 206 ILE A C 1
ATOM 1598 O O . ILE A 1 206 ? -55.552 -19.697 13.578 1.00 40.41 206 ILE A O 1
ATOM 1602 N N . ALA A 1 207 ? -56.438 -17.676 14.036 1.00 42.69 207 ALA A N 1
ATOM 1603 C CA . ALA A 1 207 ? -57.498 -18.153 14.913 1.00 42.69 207 ALA A CA 1
ATOM 1604 C C . ALA A 1 207 ? -58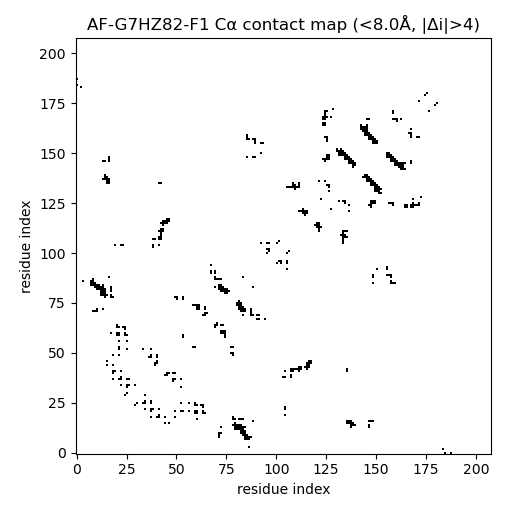.655 -18.696 14.054 1.00 42.69 207 ALA A C 1
ATOM 1606 O O . ALA A 1 207 ? -58.956 -18.117 13.009 1.00 42.69 207 ALA A O 1
ATOM 1607 N N . GLU A 1 208 ? -59.210 -19.820 14.513 1.00 42.50 208 GLU A N 1
ATOM 1608 C CA . GLU A 1 208 ? -60.172 -20.730 13.860 1.00 42.50 208 GLU A CA 1
ATOM 1609 C C . GLU A 1 208 ? -61.403 -20.081 13.208 1.00 42.50 208 GLU A C 1
ATOM 1611 O O . GLU A 1 208 ? -61.966 -19.117 13.778 1.00 42.50 208 GLU A O 1
#

Mean predicted aligned error: 5.52 Å

pLDDT: mean 93.07, std 11.79, range [40.41, 98.94]

Radius of gyration: 19.57 Å; Cα contacts (8 Å, |Δi|>4): 357; chains: 1; bounding box: 77×38×41 Å

Secondary structure (DSSP, 8-state):
-----TTTTS-EE-GGGTHHHHHHHHHHHS-HHHHHHHHHHHHH--HHHHHHHHHH-TTHHHHHHHHHT-TT-B--SSGGG-EE-HHHHHHHHHHHHHH-TT-HHHHHHTS--SB-TTS-B---GGGGSTT--EEEEEE-TTS-EEEEEEE-SS-EEEEEEES-HHHHHHHHHHHS-HHHHHHHHHHHHHHHHHHHHHTS--------

Nearest PDB structures (foldseek):
  1e8s-assembly1_A  TM=4.706E-01  e=1.183E+00  Homo sapiens
  5t7p-assembly1_B  TM=6.001E-01  e=4.193E+00  Pisum sativum
  4dm5-assembly2_B  TM=3.304E-01  e=1.256E+00  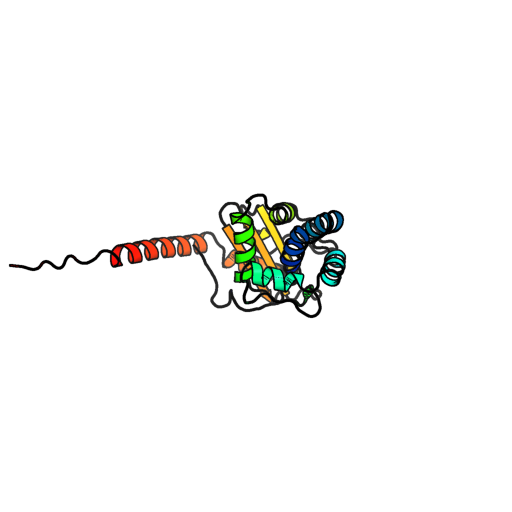Pseudomonas aeruginosa PAO1
  4e5x-assembly2_H  TM=4.053E-01  e=8.642E+00  Human adenovirus 6

InterPro domains:
  IPR012338 Beta-lactamase/transpeptidase-like [G3DSA:3.40.710.10] (3-183)
  IPR012338 Beta-lactamase/transpeptidase-like [SSF56601] (9-166)